Protein AF-A0A7G6SIZ5-F1 (afdb_monomer_lite)

pLDDT: mean 97.08, std 2.78, range [66.44, 98.94]

Structure (mmCIF, N/CA/C/O backbone):
data_AF-A0A7G6SIZ5-F1
#
_entry.id   AF-A0A7G6SIZ5-F1
#
loop_
_atom_site.group_PDB
_atom_site.id
_atom_site.type_symbol
_atom_site.label_atom_id
_atom_site.label_alt_id
_atom_site.label_comp_id
_atom_site.label_asym_id
_atom_site.label_entity_id
_atom_site.label_seq_id
_atom_site.pdbx_PDB_ins_code
_atom_site.Cartn_x
_atom_site.Cartn_y
_atom_site.Cartn_z
_atom_site.occupancy
_atom_site.B_iso_or_equiv
_atom_site.auth_seq_id
_atom_site.auth_comp_id
_atom_site.auth_asym_id
_atom_site.auth_atom_id
_atom_site.pdbx_PDB_model_num
ATOM 1 N N . MET A 1 1 ? -16.917 -9.230 -19.915 1.00 66.44 1 MET A N 1
ATOM 2 C CA . MET A 1 1 ? -18.019 -9.834 -19.143 1.00 66.44 1 MET A CA 1
ATOM 3 C C . MET A 1 1 ? -17.406 -10.405 -17.882 1.00 66.44 1 MET A C 1
ATOM 5 O O . MET A 1 1 ? -16.366 -11.044 -18.000 1.00 66.44 1 MET A O 1
ATOM 9 N N . LEU A 1 2 ? -17.975 -10.080 -16.723 1.00 91.50 2 LEU A N 1
ATOM 10 C CA . LEU A 1 2 ? -17.601 -10.671 -15.435 1.00 91.50 2 LEU A CA 1
ATOM 11 C C . LEU A 1 2 ? -18.288 -12.042 -15.298 1.00 91.50 2 LEU A C 1
ATOM 13 O O . LEU A 1 2 ? -19.284 -12.276 -15.980 1.00 91.50 2 LEU A O 1
ATOM 17 N N . ASP A 1 3 ? -17.708 -12.936 -14.498 1.00 93.31 3 ASP A N 1
ATOM 18 C CA . ASP A 1 3 ? -18.259 -14.271 -14.213 1.00 93.31 3 ASP A CA 1
ATOM 19 C C . ASP A 1 3 ? -19.467 -14.179 -13.257 1.00 93.31 3 ASP A C 1
ATOM 21 O O . ASP A 1 3 ? -19.608 -13.177 -12.554 1.00 93.31 3 ASP A O 1
ATOM 25 N N . ASP A 1 4 ? -20.318 -15.208 -13.211 1.00 93.81 4 ASP A N 1
ATOM 26 C CA . ASP A 1 4 ? -21.549 -15.227 -12.401 1.00 93.81 4 ASP A CA 1
ATOM 27 C C . ASP A 1 4 ? -21.252 -15.248 -10.889 1.00 93.81 4 ASP A C 1
ATOM 29 O O . ASP A 1 4 ? -22.067 -14.794 -10.085 1.00 93.81 4 ASP A O 1
ATOM 33 N N . ASP A 1 5 ? -20.060 -15.710 -10.498 1.00 95.19 5 ASP A N 1
ATOM 34 C CA . ASP A 1 5 ? -19.578 -15.680 -9.111 1.00 95.19 5 ASP A CA 1
ATOM 35 C C . ASP A 1 5 ? -19.157 -14.265 -8.644 1.00 95.19 5 ASP A C 1
ATOM 37 O O . ASP A 1 5 ? -18.767 -14.074 -7.488 1.00 95.19 5 ASP A O 1
ATOM 41 N N . ILE A 1 6 ? -19.215 -13.254 -9.523 1.00 96.12 6 ILE A N 1
ATOM 42 C CA . ILE A 1 6 ? -18.873 -11.862 -9.208 1.00 96.12 6 ILE A CA 1
ATOM 43 C C . ILE A 1 6 ? -20.151 -11.063 -8.947 1.00 96.12 6 ILE A C 1
ATOM 45 O O . ILE A 1 6 ? -20.897 -10.721 -9.864 1.00 96.12 6 ILE A O 1
ATOM 49 N N . ASN A 1 7 ? -20.367 -10.691 -7.684 1.00 94.19 7 ASN A N 1
ATOM 50 C CA . ASN A 1 7 ? -21.446 -9.779 -7.324 1.00 94.19 7 ASN A CA 1
ATOM 51 C C . ASN A 1 7 ? -21.106 -8.339 -7.741 1.00 94.19 7 ASN A C 1
ATOM 53 O O . ASN A 1 7 ? -20.030 -7.831 -7.424 1.00 94.19 7 ASN A O 1
ATOM 57 N N . ILE A 1 8 ? -22.042 -7.673 -8.418 1.00 94.31 8 ILE A N 1
ATOM 58 C CA . ILE A 1 8 ? -21.895 -6.284 -8.856 1.00 94.31 8 ILE A CA 1
ATOM 59 C C . ILE A 1 8 ? -22.715 -5.396 -7.928 1.00 94.31 8 ILE A C 1
ATOM 61 O O . ILE A 1 8 ? -23.938 -5.511 -7.853 1.00 94.31 8 ILE A O 1
ATOM 65 N N . VAL A 1 9 ? -22.029 -4.474 -7.263 1.00 93.19 9 VAL A N 1
ATOM 66 C CA . VAL A 1 9 ? -22.637 -3.465 -6.396 1.00 93.19 9 VAL A CA 1
ATOM 67 C C . VAL A 1 9 ? -22.441 -2.107 -7.047 1.00 93.19 9 VAL A C 1
ATOM 69 O O . VAL A 1 9 ? -21.343 -1.777 -7.491 1.00 93.19 9 VAL A O 1
ATOM 72 N N . GLN A 1 10 ? -23.516 -1.330 -7.132 1.00 94.69 10 GLN A N 1
ATOM 73 C CA . GLN A 1 10 ? -23.469 0.001 -7.716 1.00 94.69 10 GLN A CA 1
ATOM 74 C C . GLN A 1 10 ? -23.079 1.031 -6.651 1.00 94.69 10 GLN A C 1
ATOM 76 O O . GLN A 1 10 ? -23.745 1.140 -5.623 1.00 94.69 10 GLN A O 1
ATOM 81 N N . ALA A 1 11 ? -22.032 1.802 -6.929 1.00 93.69 11 ALA A N 1
ATOM 82 C CA . ALA A 1 11 ? -21.616 2.964 -6.155 1.00 93.69 11 ALA A CA 1
ATOM 83 C C . ALA A 1 11 ? -21.107 4.046 -7.115 1.00 93.69 11 ALA A C 1
ATOM 85 O O . ALA A 1 11 ? -20.532 3.723 -8.157 1.00 93.69 11 ALA A O 1
ATOM 86 N N . ASP A 1 12 ? -21.324 5.312 -6.766 1.00 95.06 12 ASP A N 1
ATOM 87 C CA . ASP A 1 12 ? -20.731 6.428 -7.497 1.00 95.06 12 ASP A CA 1
ATOM 88 C C . ASP A 1 12 ? -19.235 6.507 -7.165 1.00 95.06 12 ASP A C 1
ATOM 90 O O . ASP A 1 12 ? -18.856 6.488 -5.993 1.00 95.06 12 ASP A O 1
ATOM 94 N N . ILE A 1 13 ? -18.400 6.595 -8.199 1.00 97.00 13 ILE A N 1
ATOM 95 C CA . ILE A 1 13 ? -16.942 6.745 -8.114 1.00 97.00 13 ILE A CA 1
ATOM 96 C C . ILE A 1 13 ? -16.485 7.770 -9.156 1.00 97.00 13 ILE A C 1
ATOM 98 O O . ILE A 1 13 ? -17.137 7.929 -10.192 1.00 97.00 13 ILE A O 1
ATOM 102 N N . ASP A 1 14 ? -15.377 8.450 -8.885 1.00 98.19 14 ASP A N 1
ATOM 103 C CA . ASP A 1 14 ? -14.720 9.368 -9.821 1.00 98.19 14 ASP A CA 1
ATOM 104 C C . ASP A 1 14 ? -13.503 8.704 -10.489 1.00 98.19 14 ASP A C 1
ATOM 106 O O . ASP A 1 14 ? -13.227 8.975 -11.660 1.00 98.19 14 ASP A O 1
ATOM 110 N N . ASP A 1 15 ? -12.829 7.785 -9.788 1.00 96.81 15 ASP A N 1
ATOM 111 C CA . ASP A 1 15 ? -11.754 6.940 -10.314 1.00 96.81 15 ASP A CA 1
ATOM 112 C C . ASP A 1 15 ? -11.787 5.521 -9.691 1.00 96.81 15 ASP A C 1
ATOM 114 O O . ASP A 1 15 ? -12.586 5.209 -8.812 1.00 96.81 15 ASP A O 1
ATOM 118 N N . SER A 1 16 ? -10.960 4.593 -10.180 1.00 96.06 16 SER A N 1
ATOM 119 C CA . SER A 1 16 ? -11.069 3.148 -9.899 1.00 96.06 16 SER A CA 1
ATOM 120 C C . SER A 1 16 ? -10.034 2.603 -8.899 1.00 96.06 16 SER A C 1
ATOM 122 O O . SER A 1 16 ? -9.641 1.436 -8.980 1.00 96.06 16 SER A O 1
ATOM 124 N N . TRP A 1 17 ? -9.600 3.414 -7.929 1.00 98.19 17 TRP A N 1
ATOM 125 C CA . TRP A 1 17 ? -8.555 3.055 -6.955 1.00 98.19 17 TRP A CA 1
ATOM 126 C C . TRP A 1 17 ? -9.137 2.613 -5.611 1.00 98.19 17 TRP A C 1
ATOM 128 O O . TRP A 1 17 ? -9.035 3.288 -4.584 1.00 98.19 17 TRP A O 1
ATOM 138 N N . ALA A 1 18 ? -9.772 1.439 -5.619 1.00 98.00 18 ALA A N 1
ATOM 139 C CA . ALA A 1 18 ? -10.474 0.896 -4.456 1.00 98.00 18 ALA A CA 1
ATOM 140 C C . ALA A 1 18 ? -9.582 0.707 -3.216 1.00 98.00 18 ALA A C 1
ATOM 142 O O . ALA A 1 18 ? -10.093 0.755 -2.099 1.00 98.00 18 ALA A O 1
ATOM 143 N N . ARG A 1 19 ? -8.268 0.517 -3.397 1.00 98.75 19 ARG A N 1
ATOM 144 C CA . ARG A 1 19 ? -7.289 0.447 -2.301 1.00 98.75 19 ARG A CA 1
ATOM 145 C C . ARG A 1 19 ? -7.275 1.709 -1.448 1.00 98.75 19 ARG A C 1
ATOM 147 O O . ARG A 1 19 ? -7.116 1.646 -0.232 1.00 98.75 19 ARG A O 1
ATOM 154 N N . ASP A 1 20 ? -7.432 2.846 -2.108 1.00 98.62 20 ASP A N 1
ATOM 155 C CA . ASP A 1 20 ? -7.192 4.157 -1.524 1.00 98.62 20 ASP A CA 1
ATOM 156 C C . ASP A 1 20 ? -8.484 4.807 -1.056 1.00 98.62 20 ASP A C 1
ATOM 158 O O . ASP A 1 20 ? -8.541 5.350 0.046 1.00 98.62 20 ASP A O 1
ATOM 162 N N . ALA A 1 21 ? -9.535 4.690 -1.868 1.00 98.38 21 ALA A N 1
ATOM 163 C CA . ALA A 1 21 ? -10.862 5.212 -1.566 1.00 98.38 21 ALA A CA 1
ATOM 164 C C . ALA A 1 21 ? -11.707 4.263 -0.690 1.00 98.38 21 ALA A C 1
ATOM 166 O O . ALA A 1 21 ? -12.730 4.669 -0.130 1.00 98.38 21 ALA A O 1
ATOM 167 N N . GLY A 1 22 ? -11.329 2.983 -0.598 1.00 98.44 22 GLY A N 1
ATOM 168 C CA . GLY A 1 22 ? -12.057 1.949 0.140 1.00 98.44 22 GLY A CA 1
ATOM 169 C C . GLY A 1 22 ? -11.772 1.938 1.648 1.00 98.44 22 GLY A C 1
ATOM 170 O O . GLY A 1 22 ? -10.903 2.656 2.142 1.00 98.44 22 GLY A O 1
ATOM 171 N N . PRO A 1 23 ? -12.510 1.126 2.427 1.00 98.50 23 PRO A N 1
ATOM 172 C CA . PRO A 1 23 ? -12.289 1.023 3.860 1.00 98.50 23 PRO A CA 1
ATOM 173 C C . PRO A 1 23 ? -11.163 0.036 4.189 1.00 98.50 23 PRO A C 1
ATOM 175 O O . PRO A 1 23 ? -11.076 -1.052 3.617 1.00 98.50 23 PRO A O 1
ATOM 178 N N . CYS A 1 24 ? -10.356 0.349 5.199 1.00 98.50 24 CYS A N 1
ATOM 179 C CA . CYS A 1 24 ? -9.469 -0.628 5.827 1.00 98.50 24 CYS A CA 1
ATOM 180 C C . CYS A 1 24 ? -10.282 -1.481 6.806 1.00 98.50 24 CYS A C 1
ATOM 182 O O . CYS A 1 24 ? -10.641 -1.019 7.888 1.00 98.50 24 CYS A O 1
ATOM 184 N N . PHE A 1 25 ? -10.615 -2.716 6.433 1.00 98.50 25 PHE A N 1
ATOM 185 C CA . PHE A 1 25 ? -11.382 -3.599 7.307 1.00 98.50 25 PHE A CA 1
ATOM 186 C C . PHE A 1 25 ? -10.576 -4.052 8.532 1.00 98.50 25 PHE A C 1
ATOM 188 O O . PHE A 1 25 ? -9.378 -4.320 8.458 1.00 98.50 25 PHE A O 1
ATOM 195 N N . LEU A 1 26 ? -11.275 -4.173 9.656 1.00 97.62 26 LEU A N 1
ATOM 196 C CA . LEU A 1 26 ? -10.770 -4.589 10.957 1.00 97.62 26 LEU A CA 1
ATOM 197 C C . LEU A 1 26 ? -11.520 -5.832 11.428 1.00 97.62 26 LEU A C 1
ATOM 199 O O . LEU A 1 26 ? -12.723 -5.962 11.195 1.00 97.62 26 LEU A O 1
ATOM 203 N N . ILE A 1 27 ? -10.837 -6.691 12.181 1.00 96.50 27 ILE A N 1
ATOM 204 C CA . ILE A 1 27 ? -11.444 -7.810 12.906 1.00 96.50 27 ILE A CA 1
ATOM 205 C C . ILE A 1 27 ? -11.020 -7.730 14.367 1.00 96.50 27 ILE A C 1
ATOM 207 O O . ILE A 1 27 ? -9.839 -7.588 14.675 1.00 96.50 27 ILE A O 1
ATOM 211 N N . ASN A 1 28 ? -11.984 -7.832 15.282 1.00 93.88 28 ASN A N 1
ATOM 212 C CA . ASN A 1 28 ? -11.682 -7.935 16.707 1.00 93.88 28 ASN A CA 1
ATOM 213 C C . ASN A 1 28 ? -11.426 -9.398 17.139 1.00 93.88 28 ASN A C 1
ATOM 215 O O . ASN A 1 28 ? -11.784 -10.324 16.413 1.00 93.88 28 ASN A O 1
ATOM 219 N N . PRO A 1 29 ? -10.903 -9.651 18.356 1.00 92.94 29 PRO A N 1
ATOM 220 C CA . PRO A 1 29 ? -10.612 -11.014 18.826 1.00 92.94 29 PRO A CA 1
ATOM 221 C C . PRO A 1 29 ? -11.811 -11.979 18.878 1.00 92.94 29 PRO A C 1
ATOM 223 O O . PRO A 1 29 ? -11.618 -13.185 18.980 1.00 92.94 29 PRO A O 1
ATOM 226 N N . ASN A 1 30 ? -13.043 -11.465 18.810 1.00 94.44 30 ASN A N 1
ATOM 227 C CA . ASN A 1 30 ? -14.273 -12.260 18.778 1.00 94.44 30 ASN A CA 1
ATOM 228 C C . ASN A 1 30 ? -14.787 -12.503 17.344 1.00 94.44 30 ASN A C 1
ATOM 230 O O . ASN A 1 30 ? -15.918 -12.958 17.184 1.00 94.44 30 ASN A O 1
ATOM 234 N N . GLY A 1 31 ? -14.016 -12.140 16.313 1.00 94.44 31 GLY A N 1
ATOM 235 C CA . GLY A 1 31 ? -14.390 -12.291 14.904 1.00 94.44 31 GLY A CA 1
ATOM 236 C C . GLY A 1 31 ? -15.381 -11.243 14.389 1.00 94.44 31 GLY A C 1
ATOM 237 O O . GLY A 1 31 ? -15.903 -11.383 13.289 1.00 94.44 31 GLY A O 1
ATOM 238 N N . LYS A 1 32 ? -15.684 -10.184 15.156 1.00 96.00 32 LYS A N 1
ATOM 239 C CA . LYS A 1 32 ? -16.562 -9.113 14.659 1.00 96.00 32 LYS A CA 1
ATOM 240 C C . LYS A 1 32 ? -15.782 -8.178 13.747 1.00 96.00 32 LYS A C 1
ATOM 242 O O . LYS A 1 32 ? -14.737 -7.661 14.147 1.00 96.00 32 LYS A O 1
ATOM 247 N N . ARG A 1 33 ? -16.356 -7.926 12.573 1.00 97.44 33 ARG A N 1
ATOM 248 C CA . ARG A 1 33 ? -15.800 -7.061 11.532 1.00 97.44 33 ARG A CA 1
ATOM 249 C C . ARG A 1 33 ? -16.233 -5.607 11.710 1.00 97.44 33 ARG A C 1
ATOM 251 O O . ARG A 1 33 ? -17.330 -5.327 12.202 1.00 97.44 33 ARG A O 1
ATOM 258 N N . ALA A 1 34 ? -15.360 -4.695 11.307 1.00 98.12 34 ALA A N 1
ATOM 259 C CA . ALA A 1 34 ? -15.621 -3.266 11.189 1.00 98.12 34 ALA A CA 1
ATOM 260 C C . ALA A 1 34 ? -14.817 -2.679 10.016 1.00 98.12 34 ALA A C 1
ATOM 262 O O . ALA A 1 34 ? -13.922 -3.341 9.502 1.00 98.12 34 ALA A O 1
ATOM 263 N N . GLY A 1 35 ? -15.110 -1.448 9.603 1.00 98.44 35 GLY A N 1
ATOM 264 C CA . GLY A 1 35 ? -14.354 -0.732 8.571 1.00 98.44 35 GLY A CA 1
ATOM 265 C C . GLY A 1 35 ? -13.788 0.593 9.074 1.00 98.44 35 GLY A C 1
ATOM 266 O O . GLY A 1 35 ? -14.527 1.439 9.573 1.00 98.44 35 GLY A O 1
ATOM 267 N N . THR A 1 36 ? -12.489 0.805 8.917 1.00 98.50 36 THR A N 1
ATOM 268 C CA . THR A 1 36 ? -11.860 2.119 9.064 1.00 98.50 36 THR A CA 1
ATOM 269 C C . THR A 1 36 ? -12.014 2.903 7.773 1.00 98.50 36 THR A C 1
ATOM 271 O O . THR A 1 36 ? -11.640 2.436 6.700 1.00 98.50 36 THR A O 1
ATOM 274 N N . ARG A 1 37 ? -12.558 4.111 7.884 1.00 98.44 37 ARG A N 1
ATOM 275 C CA . ARG A 1 37 ? -12.768 5.042 6.779 1.00 98.44 37 ARG A CA 1
ATOM 276 C C . ARG A 1 37 ? -11.853 6.240 6.974 1.00 98.44 37 ARG A C 1
ATOM 278 O O . ARG A 1 37 ? -12.130 7.101 7.811 1.00 98.44 37 ARG A O 1
ATOM 285 N N . PHE A 1 38 ? -10.765 6.288 6.219 1.00 98.50 38 PHE A N 1
ATOM 286 C CA . PHE A 1 38 ? -9.981 7.511 6.107 1.00 98.50 38 PHE A CA 1
ATOM 287 C C . PHE A 1 38 ? -10.712 8.522 5.228 1.00 98.50 38 PHE A C 1
ATOM 289 O O . PHE A 1 38 ? -11.571 8.166 4.416 1.00 98.50 38 PHE A O 1
ATOM 296 N N . ARG A 1 39 ? -10.405 9.806 5.415 1.00 98.12 39 ARG A N 1
ATOM 297 C CA . ARG A 1 39 ? -10.872 10.830 4.481 1.00 98.12 39 ARG A CA 1
ATOM 298 C C . ARG A 1 39 ? -10.035 10.713 3.212 1.00 98.12 39 ARG A C 1
ATOM 300 O O . ARG A 1 39 ? -8.815 10.675 3.291 1.00 98.12 39 ARG A O 1
ATOM 307 N N . PHE A 1 40 ? -10.680 10.712 2.057 1.00 98.56 40 PHE A 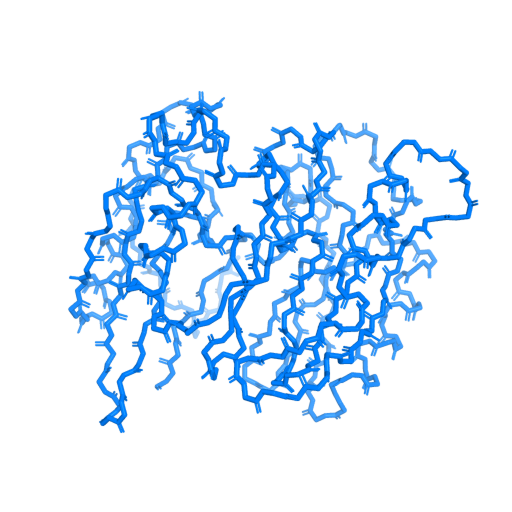N 1
ATOM 308 C CA . PHE A 1 40 ? -9.989 10.698 0.772 1.00 98.56 40 PHE A CA 1
ATOM 309 C C . PHE A 1 40 ? -10.054 12.082 0.119 1.00 98.56 40 PHE A C 1
ATOM 311 O O . PHE A 1 40 ? -11.086 12.759 0.189 1.00 98.56 40 PHE A O 1
ATOM 318 N N . ASN A 1 41 ? -8.951 12.518 -0.494 1.00 98.38 41 ASN A N 1
ATOM 319 C CA . ASN A 1 41 ? -8.864 13.803 -1.193 1.00 98.38 41 ASN A CA 1
ATOM 320 C C . ASN A 1 41 ? 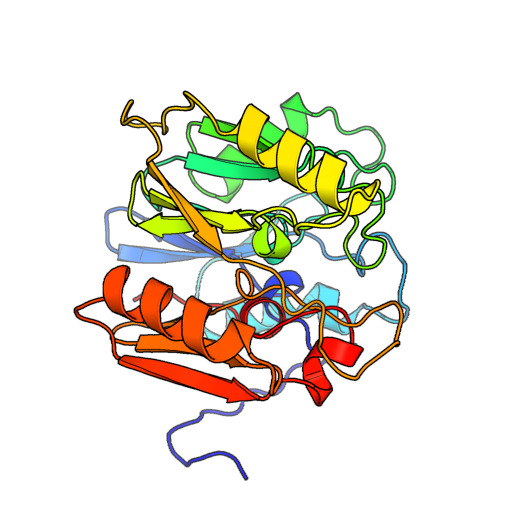-8.179 13.714 -2.567 1.00 98.38 41 ASN A C 1
ATOM 322 O O . ASN A 1 41 ? -7.645 14.721 -3.026 1.00 98.38 41 ASN A O 1
ATOM 326 N N . ALA A 1 42 ? -8.162 12.533 -3.195 1.00 98.44 42 ALA A N 1
ATOM 327 C CA . ALA A 1 42 ? -7.458 12.292 -4.457 1.00 98.44 42 ALA A CA 1
ATOM 328 C C . ALA A 1 42 ? -5.969 12.676 -4.398 1.00 98.44 42 ALA A C 1
ATOM 330 O O . ALA A 1 42 ? -5.501 13.552 -5.132 1.00 98.44 42 ALA A O 1
ATOM 331 N N . TRP A 1 43 ? -5.251 12.028 -3.474 1.00 98.38 43 TRP A N 1
ATOM 332 C CA . TRP A 1 43 ? -3.802 12.139 -3.261 1.00 98.38 43 TRP A CA 1
ATOM 333 C C . TRP A 1 43 ? -3.295 13.586 -3.193 1.00 98.38 43 TRP A C 1
ATOM 335 O O . TRP A 1 43 ? -2.353 13.981 -3.880 1.00 98.38 43 TRP A O 1
ATOM 345 N N . GLY A 1 44 ? -3.938 14.404 -2.357 1.00 97.88 44 GLY A N 1
ATOM 346 C CA . GLY A 1 44 ? -3.565 15.807 -2.175 1.00 97.88 44 GLY A CA 1
ATOM 347 C C . GLY A 1 44 ? -4.279 16.792 -3.098 1.00 97.88 44 GLY A C 1
ATOM 348 O O . GLY A 1 44 ? -3.761 17.883 -3.330 1.00 97.88 44 GLY A O 1
ATOM 349 N N . GLY A 1 45 ? -5.456 16.435 -3.618 1.00 97.62 45 GLY A N 1
ATOM 350 C CA . GLY A 1 45 ? -6.230 17.276 -4.533 1.00 97.62 45 GLY A CA 1
ATOM 351 C C . GLY A 1 45 ? -5.658 17.304 -5.949 1.00 97.62 45 GLY A C 1
ATOM 352 O O . GLY A 1 45 ? -5.814 18.300 -6.652 1.00 97.62 45 GLY A O 1
ATOM 353 N N . LYS A 1 46 ? -4.966 16.236 -6.365 1.00 97.00 46 LYS A N 1
ATOM 354 C CA . LYS A 1 46 ? -4.388 16.124 -7.715 1.00 97.00 46 LYS A CA 1
ATOM 355 C C . LYS A 1 46 ? -5.455 15.888 -8.784 1.00 97.00 46 LYS A C 1
ATOM 357 O O . LYS A 1 46 ? -5.243 16.243 -9.942 1.00 97.00 46 LYS A O 1
ATOM 362 N N . TYR A 1 47 ? -6.609 15.344 -8.393 1.00 97.69 47 TYR A N 1
ATOM 363 C CA . TYR A 1 47 ? -7.716 15.031 -9.294 1.00 97.69 47 TYR A CA 1
ATOM 364 C C . TYR A 1 47 ? -9.043 15.598 -8.797 1.00 97.69 47 TYR A C 1
ATOM 366 O O . TYR A 1 47 ? -9.291 15.699 -7.595 1.00 97.69 47 TYR A O 1
ATOM 374 N N . HIS A 1 48 ? -9.895 15.972 -9.753 1.00 96.81 48 HIS A N 1
ATOM 375 C CA . HIS A 1 48 ? -11.231 16.505 -9.515 1.00 96.81 48 HIS A CA 1
ATOM 376 C C . HIS A 1 48 ? -12.183 16.109 -10.657 1.00 96.81 48 HIS A C 1
ATOM 378 O O . HIS A 1 48 ? -11.768 16.170 -11.819 1.00 96.81 48 HIS A O 1
ATOM 384 N N . PRO A 1 49 ? -13.471 15.837 -10.373 1.00 97.00 49 PRO A N 1
ATOM 385 C CA . PRO A 1 49 ? -14.073 15.636 -9.043 1.00 97.00 49 PRO A CA 1
ATOM 386 C C . PRO A 1 49 ? -13.502 14.411 -8.294 1.00 97.00 49 PRO A C 1
ATOM 388 O O . PRO A 1 49 ? -12.741 13.648 -8.871 1.00 97.00 49 PRO A O 1
ATOM 391 N N . HIS A 1 50 ? -13.791 14.293 -6.992 1.00 98.00 50 HIS A N 1
ATOM 392 C CA . HIS A 1 50 ? -13.378 13.145 -6.150 1.00 98.00 50 HIS A CA 1
ATOM 393 C C . HIS A 1 50 ? -14.395 12.838 -5.023 1.00 98.00 50 HIS A C 1
ATOM 395 O O . HIS A 1 50 ? -14.068 12.258 -3.980 1.00 98.00 50 HIS A O 1
ATOM 401 N N . GLN A 1 51 ? -15.623 13.347 -5.150 1.00 98.00 51 GLN A N 1
ATOM 402 C CA . GLN A 1 51 ? -16.665 13.231 -4.131 1.00 98.00 51 GLN A CA 1
ATOM 403 C C . GLN A 1 51 ? -17.262 11.820 -4.058 1.00 98.00 51 GLN A C 1
ATOM 405 O O . GLN A 1 51 ? -17.588 11.379 -2.955 1.00 98.00 51 GLN A O 1
ATOM 410 N N . GLY A 1 52 ? -17.394 11.130 -5.194 1.00 98.00 52 GLY A N 1
ATOM 411 C CA . GLY A 1 52 ? -17.778 9.721 -5.266 1.00 98.00 52 GLY A CA 1
ATOM 412 C C . GLY A 1 52 ? -16.736 8.846 -4.577 1.00 98.00 52 GLY A C 1
ATOM 413 O O . GLY A 1 52 ? -17.069 8.107 -3.651 1.00 98.00 52 GLY A O 1
ATOM 414 N N . ASP A 1 53 ? -15.456 9.049 -4.894 1.00 98.38 53 ASP A N 1
ATOM 415 C CA . ASP A 1 53 ? -14.358 8.310 -4.251 1.00 98.38 53 ASP A CA 1
ATOM 416 C C . ASP A 1 53 ? -14.305 8.568 -2.738 1.00 98.38 53 ASP A C 1
ATOM 418 O O . ASP A 1 53 ? -14.170 7.647 -1.933 1.00 98.38 53 ASP A O 1
ATOM 422 N N . ALA A 1 54 ? -14.505 9.818 -2.308 1.00 98.06 54 ALA A N 1
ATOM 423 C CA . ALA A 1 54 ? -14.562 10.157 -0.886 1.00 98.06 54 ALA A CA 1
ATOM 424 C C . ALA A 1 54 ? -15.746 9.511 -0.140 1.00 98.06 54 ALA A C 1
ATOM 426 O O . ALA A 1 54 ? -15.680 9.320 1.080 1.00 98.06 54 ALA A O 1
ATOM 427 N N . ALA A 1 55 ? -16.823 9.164 -0.849 1.00 97.88 55 ALA A N 1
ATOM 428 C CA . ALA A 1 55 ? -17.968 8.444 -0.300 1.00 97.88 55 ALA A CA 1
ATOM 429 C C . ALA A 1 55 ? -17.813 6.913 -0.379 1.00 97.88 55 ALA A C 1
ATOM 431 O O . ALA A 1 55 ? -18.472 6.204 0.391 1.00 97.88 55 ALA A O 1
ATOM 432 N N . PHE A 1 56 ? -16.925 6.405 -1.241 1.00 98.25 56 PHE A N 1
ATOM 433 C CA . PHE A 1 56 ? -16.803 4.986 -1.584 1.00 98.25 56 PHE A CA 1
ATOM 434 C C . PHE A 1 56 ? -16.584 4.083 -0.365 1.00 98.25 56 PHE A C 1
ATOM 436 O O . PHE A 1 56 ? -17.296 3.092 -0.197 1.00 98.25 56 PHE A O 1
ATOM 443 N N . SER A 1 57 ? -15.691 4.461 0.559 1.00 98.06 57 SER A N 1
ATOM 444 C CA . SER A 1 57 ? -15.472 3.696 1.798 1.00 98.06 57 SER A CA 1
ATOM 445 C C . SER A 1 57 ? -16.749 3.480 2.622 1.00 98.06 57 SER A C 1
ATOM 447 O O . SER A 1 57 ? -16.912 2.432 3.250 1.00 98.06 57 SER A O 1
ATOM 449 N N . GLY A 1 58 ? -17.670 4.452 2.608 1.00 97.94 58 GLY A N 1
ATOM 450 C CA . GLY A 1 58 ? -18.968 4.356 3.273 1.00 97.94 58 GLY A CA 1
ATOM 451 C C . GLY A 1 58 ? -19.887 3.356 2.589 1.00 97.94 58 GLY A C 1
ATOM 452 O O . GLY A 1 58 ? -20.382 2.449 3.252 1.00 97.94 58 GLY A O 1
ATOM 453 N N . ALA A 1 59 ? -20.029 3.471 1.267 1.00 97.81 59 ALA A N 1
ATOM 454 C CA . ALA A 1 59 ? -20.846 2.563 0.464 1.00 97.81 59 ALA A CA 1
ATOM 455 C C . ALA A 1 59 ? -20.389 1.099 0.598 1.00 97.81 59 ALA A C 1
ATOM 457 O O . ALA A 1 59 ? -21.217 0.196 0.738 1.00 97.81 59 ALA A O 1
ATOM 458 N N . VAL A 1 60 ? -19.073 0.857 0.631 1.00 98.25 60 VAL A N 1
ATOM 459 C CA . VAL A 1 60 ? -18.513 -0.486 0.851 1.00 98.25 60 VAL A CA 1
ATOM 460 C C . VAL A 1 60 ? -18.842 -1.006 2.256 1.00 98.25 60 VAL A C 1
ATOM 462 O O . VAL A 1 60 ? -19.280 -2.147 2.388 1.00 98.25 60 VAL A O 1
ATOM 465 N N . CYS A 1 61 ? -18.692 -0.189 3.308 1.00 98.38 61 CYS A N 1
ATOM 466 C CA . CYS A 1 61 ? -19.032 -0.609 4.677 1.00 98.38 61 CYS A CA 1
ATOM 467 C C . CYS A 1 61 ? -20.527 -0.913 4.849 1.00 98.38 61 CYS A C 1
ATOM 469 O O . CYS A 1 61 ? -20.878 -1.873 5.531 1.00 98.38 61 CYS A O 1
ATOM 471 N N . GLU A 1 62 ? -21.395 -0.101 4.239 1.00 97.62 62 GLU A N 1
ATOM 472 C CA . GLU A 1 62 ? -22.849 -0.301 4.249 1.00 97.62 62 GLU A CA 1
ATOM 473 C C . GLU A 1 62 ? -23.236 -1.595 3.529 1.00 97.62 62 GLU A C 1
ATOM 475 O O . GLU A 1 62 ? -24.019 -2.383 4.052 1.00 97.62 62 GLU A O 1
ATOM 480 N N . THR A 1 63 ? -22.630 -1.854 2.369 1.00 97.19 63 THR A N 1
ATOM 481 C CA . THR A 1 63 ? -22.851 -3.086 1.598 1.00 97.19 63 THR A CA 1
ATOM 482 C C . THR A 1 63 ? -22.396 -4.330 2.361 1.00 97.19 63 THR A C 1
ATOM 484 O O . THR A 1 63 ? -23.074 -5.355 2.328 1.00 97.19 63 THR A O 1
ATOM 487 N N . ALA A 1 64 ? -21.264 -4.246 3.063 1.00 97.12 64 ALA A N 1
ATOM 488 C CA . ALA A 1 64 ? -20.730 -5.338 3.876 1.00 97.12 64 ALA A CA 1
ATOM 489 C C . ALA A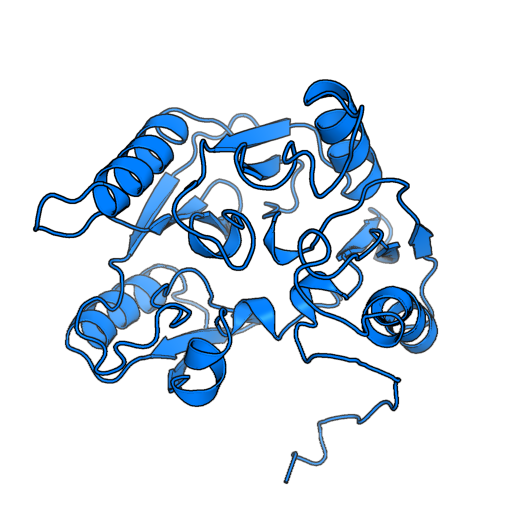 1 64 ? -21.485 -5.544 5.209 1.00 97.12 64 ALA A C 1
ATOM 491 O O . ALA A 1 64 ? -21.177 -6.490 5.939 1.00 97.12 64 ALA A O 1
ATOM 492 N N . ASP A 1 65 ? -22.448 -4.671 5.537 1.00 97.19 65 ASP A N 1
ATOM 493 C CA . ASP A 1 65 ? -23.187 -4.642 6.808 1.00 97.19 65 ASP A CA 1
ATOM 494 C C . ASP A 1 65 ? -22.251 -4.648 8.033 1.00 97.19 65 ASP A C 1
ATOM 496 O O . ASP A 1 65 ? -22.394 -5.421 8.986 1.00 97.19 65 ASP A O 1
ATOM 500 N N . VAL A 1 66 ? -21.227 -3.788 7.995 1.00 98.25 66 VAL A N 1
ATOM 501 C CA . VAL A 1 66 ? -20.261 -3.644 9.091 1.00 98.25 66 VAL A CA 1
ATOM 502 C C . VAL A 1 66 ? -20.324 -2.262 9.724 1.00 98.25 66 VAL A C 1
ATOM 504 O O . VAL A 1 66 ? -20.539 -1.239 9.074 1.00 98.25 66 VAL A O 1
ATOM 507 N N . LYS A 1 67 ? -20.049 -2.206 11.030 1.00 97.62 67 LYS A N 1
ATOM 508 C CA . LYS A 1 67 ? -19.821 -0.929 11.711 1.00 97.62 67 LYS A CA 1
ATOM 509 C C . LYS A 1 67 ? -18.592 -0.248 11.106 1.00 97.62 67 LYS A C 1
ATOM 511 O O . LYS A 1 67 ? -17.552 -0.885 10.987 1.00 97.62 67 LYS A O 1
ATOM 516 N N . SER A 1 68 ? -18.667 1.052 10.831 1.00 98.00 68 SER A N 1
ATOM 517 C CA . SER A 1 68 ? -17.504 1.829 10.394 1.00 98.00 68 SER A CA 1
ATOM 518 C C . SER A 1 68 ? -17.049 2.874 11.415 1.00 98.00 68 SER A C 1
ATOM 520 O O . SER A 1 68 ? -17.870 3.427 12.150 1.00 98.00 68 SER A O 1
ATOM 522 N N . PHE A 1 69 ? -15.756 3.189 11.409 1.00 97.94 69 PHE A N 1
ATOM 523 C CA . PHE A 1 69 ? -15.135 4.280 12.159 1.00 97.94 69 PHE A CA 1
ATOM 524 C C . PHE A 1 69 ? -14.491 5.254 11.175 1.00 97.94 69 PHE A C 1
ATOM 526 O O . PHE A 1 69 ? -13.717 4.834 10.321 1.00 97.94 69 PHE A O 1
ATOM 533 N N . THR A 1 70 ? -14.802 6.543 11.287 1.00 97.69 70 THR A N 1
ATOM 534 C CA . THR A 1 70 ? -14.248 7.565 10.393 1.00 97.69 70 THR A CA 1
ATOM 535 C C . THR A 1 70 ? -13.098 8.288 11.076 1.00 97.69 70 THR A C 1
ATOM 537 O O . THR A 1 70 ? -13.287 8.862 12.147 1.00 97.69 70 THR A O 1
ATOM 540 N N . SER A 1 71 ? -11.933 8.274 10.437 1.00 97.62 71 SER A N 1
ATOM 541 C CA . SER A 1 71 ? -10.753 9.019 10.870 1.00 97.62 71 SER A CA 1
ATOM 542 C C . SER A 1 71 ? -10.859 10.491 10.469 1.00 97.62 71 SER A C 1
ATOM 544 O O . SER A 1 71 ? -11.484 10.836 9.463 1.00 97.62 71 SER A O 1
ATOM 546 N N . ASN A 1 72 ? -10.211 11.375 11.229 1.00 94.81 72 ASN A N 1
ATOM 547 C CA . ASN A 1 72 ? -10.011 12.761 10.793 1.00 94.81 72 ASN A CA 1
ATOM 548 C C . ASN A 1 72 ? -8.827 12.917 9.830 1.00 94.81 72 ASN A C 1
ATOM 550 O O . ASN A 1 72 ? -8.714 13.961 9.185 1.00 94.81 72 ASN A O 1
ATOM 554 N N . LEU A 1 73 ? -7.975 11.897 9.734 1.00 97.44 73 LEU A N 1
ATOM 555 C CA . LEU A 1 73 ? -6.821 11.859 8.855 1.00 97.44 73 LEU A CA 1
ATOM 556 C C . LEU A 1 73 ? -7.268 11.662 7.408 1.00 97.44 73 LEU A C 1
ATOM 558 O O . LEU A 1 73 ? -8.073 10.779 7.089 1.00 97.44 73 LEU A O 1
ATOM 562 N N . VAL A 1 74 ? -6.714 12.491 6.534 1.00 98.50 74 VAL A N 1
ATOM 563 C CA . VAL A 1 74 ? -6.696 12.231 5.103 1.00 98.50 74 VAL A CA 1
ATOM 564 C C . VAL A 1 74 ? -5.593 11.221 4.829 1.00 98.50 74 VAL A C 1
ATOM 566 O O . VAL A 1 74 ? -4.421 11.505 5.080 1.00 98.50 74 VAL A O 1
ATOM 569 N N . ALA A 1 75 ? -5.968 10.036 4.377 1.00 98.00 75 ALA A N 1
ATOM 570 C CA . ALA A 1 75 ? -5.043 8.944 4.132 1.00 98.00 75 ALA A CA 1
ATOM 571 C C . ALA A 1 75 ? -5.658 7.939 3.163 1.00 98.00 75 ALA A C 1
ATOM 573 O O . ALA A 1 75 ? -6.872 7.901 2.965 1.00 98.00 75 ALA A O 1
ATOM 574 N N . GLU A 1 76 ? -4.797 7.096 2.611 1.00 98.69 76 GLU A N 1
ATOM 575 C CA . GLU A 1 76 ? -5.159 6.059 1.659 1.00 98.69 76 GLU A CA 1
ATOM 576 C C . GLU A 1 76 ? -4.675 4.690 2.150 1.00 98.69 76 GLU A C 1
ATOM 578 O O . GLU A 1 76 ? -3.635 4.587 2.811 1.00 98.69 76 GLU A O 1
ATOM 583 N N . GLY A 1 77 ? -5.403 3.623 1.810 1.00 98.50 77 GLY A N 1
ATOM 584 C CA . GLY A 1 77 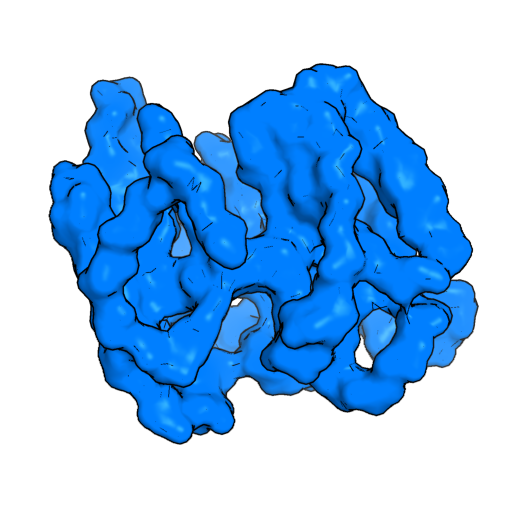? -5.003 2.260 2.156 1.00 98.50 77 GLY A CA 1
ATOM 585 C C . GLY A 1 77 ? -3.680 1.826 1.514 1.00 98.50 77 GLY A C 1
ATOM 586 O O . GLY A 1 77 ? -2.951 1.064 2.142 1.00 98.50 77 GLY A O 1
ATOM 587 N N . GLY A 1 78 ? -3.326 2.326 0.322 1.00 98.62 78 GLY A N 1
ATOM 588 C CA . GLY A 1 78 ? -2.051 2.025 -0.354 1.00 98.62 78 GLY A CA 1
ATOM 589 C C . GLY A 1 78 ? -0.830 2.629 0.344 1.00 98.62 78 GLY A C 1
ATOM 590 O O . GLY A 1 78 ? 0.294 2.138 0.231 1.00 98.62 78 GLY A O 1
ATOM 591 N N . GLY A 1 79 ? -1.049 3.647 1.177 1.00 98.38 79 GLY A N 1
ATOM 592 C CA . GLY A 1 79 ? 0.000 4.282 1.960 1.00 98.38 79 GLY A CA 1
ATOM 593 C C . GLY A 1 79 ? 0.378 3.533 3.253 1.00 98.38 79 GLY A C 1
ATOM 594 O O . GLY A 1 79 ? 1.309 3.952 3.952 1.00 98.38 79 GLY A O 1
ATOM 595 N N . VAL A 1 80 ? -0.302 2.427 3.582 1.00 98.75 80 VAL A N 1
ATOM 596 C CA . VAL A 1 80 ? 0.009 1.573 4.740 1.00 98.75 80 VAL A CA 1
ATOM 597 C C . VAL A 1 80 ? 0.119 0.097 4.364 1.00 98.75 80 VAL A C 1
ATOM 599 O O . VAL A 1 80 ? -0.600 -0.419 3.519 1.00 98.75 80 VAL A O 1
ATOM 602 N N . SER A 1 81 ? 0.986 -0.620 5.073 1.00 98.81 81 SER A N 1
ATOM 603 C CA . SER A 1 81 ? 1.043 -2.083 5.055 1.00 98.81 81 SER A CA 1
ATOM 604 C C . SER A 1 81 ? 1.078 -2.601 6.489 1.00 98.81 81 SER A C 1
ATOM 606 O O . SER A 1 81 ? 1.861 -2.108 7.299 1.00 98.81 81 SER A O 1
ATOM 608 N N . VAL A 1 82 ? 0.260 -3.605 6.815 1.00 98.69 82 VAL A N 1
ATOM 609 C CA . VAL A 1 82 ? 0.123 -4.139 8.182 1.00 98.69 82 VAL A CA 1
ATOM 610 C C . VAL A 1 82 ? 0.469 -5.624 8.252 1.00 98.69 82 VAL A C 1
ATOM 612 O O . VAL A 1 82 ? 0.172 -6.374 7.326 1.00 98.69 82 VAL A O 1
ATOM 615 N N . ASP A 1 83 ? 1.091 -6.062 9.350 1.00 98.44 83 ASP A N 1
ATOM 616 C CA . ASP A 1 83 ? 1.448 -7.477 9.565 1.00 98.44 83 ASP A CA 1
ATOM 617 C C . ASP A 1 83 ? 0.325 -8.305 10.214 1.00 98.44 83 ASP A C 1
ATOM 619 O O . ASP A 1 83 ? 0.444 -9.525 10.327 1.00 98.44 83 ASP A O 1
ATOM 623 N N . GLY A 1 84 ? -0.753 -7.645 10.652 1.00 96.81 84 GLY A N 1
ATOM 624 C CA . GLY A 1 84 ? -1.858 -8.254 11.398 1.00 96.81 84 GLY A CA 1
ATOM 625 C C . GLY A 1 84 ? -1.546 -8.543 12.871 1.00 96.81 84 GLY A C 1
ATOM 626 O O . GLY A 1 84 ? -2.389 -9.084 13.580 1.00 96.81 84 GLY A O 1
ATOM 627 N N . GLU A 1 85 ? -0.361 -8.171 13.356 1.00 97.88 85 GLU A N 1
ATOM 628 C CA . GLU A 1 85 ? 0.108 -8.447 14.715 1.00 97.88 85 GLU A CA 1
ATOM 629 C C . GLU A 1 85 ? 0.603 -7.202 15.462 1.00 97.88 85 GLU A C 1
ATOM 631 O O . GLU A 1 85 ? 1.197 -7.332 16.537 1.00 97.88 85 GLU A O 1
ATOM 636 N N . GLY A 1 86 ? 0.295 -6.012 14.947 1.00 98.06 86 GLY A N 1
ATOM 637 C CA . GLY A 1 86 ? 0.521 -4.728 15.610 1.00 98.06 86 GLY A CA 1
ATOM 638 C C . GLY A 1 86 ? 1.562 -3.841 14.927 1.00 98.06 86 GLY A C 1
ATOM 639 O O . GLY A 1 86 ? 1.875 -2.773 15.452 1.00 98.06 86 GLY A O 1
ATOM 640 N N . THR A 1 87 ? 2.107 -4.238 13.777 1.00 98.88 87 THR A N 1
ATOM 641 C CA . THR A 1 87 ? 3.097 -3.442 13.040 1.00 98.88 87 THR A CA 1
ATOM 642 C C . THR A 1 87 ? 2.493 -2.845 11.783 1.00 98.88 87 THR A C 1
ATOM 644 O O . THR A 1 87 ? 1.890 -3.547 10.974 1.00 98.88 87 THR A O 1
ATOM 647 N N . ILE A 1 88 ? 2.718 -1.549 11.598 1.00 98.88 88 ILE A N 1
ATOM 648 C CA . ILE A 1 88 ? 2.335 -0.783 10.413 1.00 98.88 88 ILE A CA 1
ATOM 649 C C . ILE A 1 88 ? 3.624 -0.282 9.751 1.00 98.88 88 ILE A C 1
ATOM 651 O O . ILE A 1 88 ? 4.503 0.230 10.439 1.00 98.88 88 ILE A O 1
ATOM 655 N N . ILE A 1 89 ? 3.750 -0.408 8.433 1.00 98.94 89 ILE A N 1
ATOM 656 C CA . ILE A 1 89 ? 4.777 0.271 7.632 1.00 98.94 89 ILE A CA 1
ATOM 657 C C . ILE A 1 89 ? 4.089 1.393 6.859 1.00 98.94 89 ILE A C 1
ATOM 659 O O . ILE A 1 89 ? 3.005 1.194 6.314 1.00 98.94 89 ILE A O 1
ATOM 663 N N . THR A 1 90 ? 4.718 2.563 6.818 1.00 98.88 90 THR A N 1
ATOM 664 C CA . THR A 1 90 ? 4.286 3.710 6.011 1.00 98.88 90 THR A CA 1
ATOM 665 C C . THR A 1 90 ? 5.499 4.560 5.606 1.00 98.88 90 THR A C 1
ATOM 667 O O . THR A 1 90 ? 6.636 4.199 5.930 1.00 98.88 90 THR A O 1
ATOM 670 N N . THR A 1 91 ? 5.290 5.673 4.900 1.00 98.88 91 THR A N 1
ATOM 671 C CA . THR A 1 91 ? 6.365 6.523 4.368 1.00 98.88 91 THR A CA 1
ATOM 672 C C . THR A 1 91 ? 6.311 7.969 4.860 1.00 98.88 91 THR A C 1
ATOM 674 O O . THR A 1 91 ? 5.247 8.544 5.097 1.00 98.88 91 THR A O 1
ATOM 677 N N . GLU A 1 92 ? 7.488 8.584 5.004 1.00 98.44 92 GLU A N 1
ATOM 678 C CA . GLU A 1 92 ? 7.640 9.992 5.399 1.00 98.44 92 GLU A CA 1
ATOM 679 C C . GLU A 1 92 ? 7.279 10.988 4.292 1.00 98.44 92 GLU A C 1
ATOM 681 O O . GLU A 1 92 ? 6.978 12.142 4.587 1.00 98.44 92 GLU A O 1
ATOM 686 N N . THR A 1 93 ? 7.313 10.559 3.033 1.00 98.25 93 THR A N 1
ATOM 687 C CA . THR A 1 93 ? 6.984 11.393 1.866 1.00 98.25 93 THR A CA 1
ATOM 688 C C . THR A 1 93 ? 5.480 11.492 1.616 1.00 98.25 93 THR A C 1
ATOM 690 O O . THR A 1 93 ? 5.030 12.542 1.163 1.00 98.25 93 THR A O 1
ATOM 693 N N . CYS A 1 94 ? 4.700 10.474 2.003 1.00 98.31 94 CYS A N 1
ATOM 694 C CA . CYS A 1 94 ? 3.252 10.440 1.790 1.00 98.31 94 CYS A CA 1
ATOM 695 C C . CYS A 1 94 ? 2.468 11.045 2.964 1.00 98.31 94 CYS A C 1
ATOM 697 O O . CYS A 1 94 ? 1.810 12.074 2.834 1.00 98.31 94 CYS A O 1
ATOM 699 N N . PHE A 1 95 ? 2.511 10.414 4.139 1.00 96.88 95 PHE A N 1
ATOM 700 C CA . PHE A 1 95 ? 1.576 10.728 5.230 1.00 96.88 95 PHE A CA 1
ATOM 701 C C . PHE A 1 95 ? 1.761 12.123 5.850 1.00 96.88 95 PHE A C 1
ATOM 703 O O . PHE A 1 95 ? 0.767 12.824 6.061 1.00 96.88 95 PHE A O 1
ATOM 710 N N . PRO A 1 96 ? 3.001 12.562 6.141 1.00 96.75 96 PRO A N 1
ATOM 711 C CA . PRO A 1 96 ? 3.282 13.915 6.610 1.00 96.75 96 PRO A CA 1
ATOM 712 C C . PRO A 1 96 ? 3.212 14.985 5.514 1.00 96.75 96 PRO A C 1
ATOM 714 O O . PRO A 1 96 ? 3.463 16.154 5.816 1.00 96.75 96 PRO A O 1
ATOM 717 N N . ASN A 1 97 ? 2.922 14.623 4.257 1.00 97.00 97 ASN A N 1
ATOM 718 C CA . ASN A 1 97 ? 2.820 15.599 3.181 1.00 97.00 97 ASN A CA 1
ATOM 719 C C . ASN A 1 97 ? 1.742 16.638 3.520 1.00 97.00 97 ASN A C 1
ATOM 721 O O . ASN A 1 97 ? 0.626 16.313 3.939 1.00 97.00 97 ASN A O 1
ATOM 725 N N . ILE A 1 98 ? 2.082 17.914 3.335 1.00 95.94 98 ILE A N 1
ATOM 726 C CA . ILE A 1 98 ? 1.201 19.037 3.662 1.00 95.94 98 ILE A CA 1
ATOM 727 C C . ILE A 1 98 ? -0.106 18.999 2.857 1.00 95.94 98 ILE A C 1
ATOM 729 O O . ILE A 1 98 ? -1.115 19.535 3.313 1.00 95.94 98 ILE A O 1
ATOM 733 N N . ASN A 1 99 ? -0.104 18.343 1.692 1.00 97.19 99 ASN A N 1
ATOM 734 C CA . ASN A 1 99 ? -1.288 18.160 0.855 1.00 97.19 99 ASN A CA 1
ATOM 735 C C . ASN A 1 99 ? -2.289 17.128 1.426 1.00 97.19 99 ASN A C 1
ATOM 737 O O . ASN A 1 99 ? -3.437 17.091 0.983 1.00 97.19 99 ASN A O 1
ATOM 741 N N . ARG A 1 100 ? -1.896 16.322 2.425 1.00 97.38 100 ARG A N 1
ATOM 742 C CA . ARG A 1 100 ? -2.788 15.397 3.136 1.00 97.38 100 ARG A CA 1
ATOM 743 C C . ARG A 1 100 ? -3.385 16.055 4.368 1.00 97.38 100 ARG A C 1
ATOM 745 O O . ARG A 1 100 ? -4.590 16.282 4.436 1.00 97.38 100 ARG A O 1
ATOM 752 N N . ASN A 1 101 ? -2.534 16.383 5.340 1.00 97.56 101 ASN A N 1
ATOM 753 C CA . ASN A 1 101 ? -2.961 16.739 6.693 1.00 97.56 101 ASN A CA 1
ATOM 754 C C . ASN A 1 101 ? -2.243 17.998 7.203 1.00 97.56 101 ASN A C 1
ATOM 756 O O . ASN A 1 101 ? -1.377 17.909 8.081 1.00 97.56 101 ASN A O 1
ATOM 760 N N . PRO A 1 102 ? -2.576 19.195 6.685 1.00 95.75 102 PRO A N 1
ATOM 761 C CA . PRO A 1 102 ? -1.919 20.421 7.110 1.00 95.75 102 PRO A CA 1
ATOM 762 C C . PRO A 1 102 ? -2.105 20.656 8.614 1.00 95.75 102 PRO A C 1
ATOM 764 O O . PRO A 1 102 ? -3.221 20.659 9.131 1.00 95.75 102 PRO A O 1
ATOM 767 N N . GLY A 1 103 ? -0.989 20.844 9.322 1.00 94.12 103 GLY A N 1
ATOM 768 C CA . GLY A 1 103 ? -0.963 21.061 10.772 1.00 94.12 103 GLY A CA 1
ATOM 769 C C . GLY A 1 103 ? -0.875 19.789 11.624 1.00 94.12 103 GLY A C 1
ATOM 770 O O . GLY A 1 103 ? -0.695 19.900 12.836 1.00 94.12 103 GLY A O 1
ATOM 771 N N . TRP A 1 104 ? -0.943 18.596 11.027 1.00 97.44 104 TRP A N 1
ATOM 772 C CA . TRP A 1 104 ? -0.696 17.353 11.754 1.00 97.44 104 TRP A CA 1
ATOM 773 C C . TRP A 1 104 ? 0.803 17.109 11.919 1.00 97.44 104 TRP A C 1
ATOM 775 O O . TRP A 1 104 ? 1.593 17.271 10.992 1.00 97.44 104 TRP A O 1
ATOM 785 N N . THR A 1 105 ? 1.208 16.701 13.120 1.00 97.75 105 THR A N 1
ATOM 786 C CA . THR A 1 105 ? 2.584 16.261 13.369 1.00 97.75 105 THR A CA 1
ATOM 787 C C . THR A 1 105 ? 2.725 14.781 13.036 1.00 97.75 105 THR A C 1
ATOM 789 O O . THR A 1 105 ? 1.764 14.021 13.143 1.00 97.75 105 THR A O 1
ATOM 792 N N . LYS A 1 106 ? 3.947 14.335 12.725 1.00 97.44 106 LYS A N 1
ATOM 793 C CA . LYS A 1 106 ? 4.249 12.908 12.518 1.00 97.44 106 LYS A CA 1
ATOM 794 C C . LYS A 1 106 ? 3.790 12.028 13.693 1.00 97.44 106 LYS A C 1
ATOM 796 O O . LYS A 1 106 ? 3.275 10.940 13.476 1.00 97.44 106 LYS A O 1
ATOM 801 N N . VAL A 1 107 ? 3.916 12.524 14.928 1.00 98.06 107 VAL A N 1
ATOM 802 C CA . VAL A 1 107 ? 3.448 11.825 16.140 1.00 98.06 107 VAL A CA 1
ATOM 803 C C . VAL A 1 107 ? 1.922 11.709 16.170 1.00 98.06 107 VAL A C 1
ATOM 805 O O . VAL A 1 107 ? 1.410 10.647 16.494 1.00 98.06 107 VAL A O 1
ATOM 808 N N . ALA A 1 108 ? 1.190 12.770 15.812 1.00 98.44 108 ALA A N 1
ATOM 809 C CA . ALA A 1 108 ? -0.272 12.723 15.753 1.00 98.44 108 ALA A CA 1
ATOM 810 C C . ALA A 1 108 ? -0.768 11.743 14.679 1.00 98.44 108 ALA A C 1
ATOM 812 O O . ALA A 1 108 ? -1.697 10.982 14.929 1.00 98.44 108 ALA A O 1
ATOM 813 N N . ILE A 1 109 ? -0.105 11.724 13.518 1.00 98.56 109 ILE A N 1
ATOM 814 C CA . ILE A 1 109 ? -0.385 10.759 12.449 1.00 98.56 109 ILE A CA 1
ATOM 815 C C . ILE A 1 109 ? -0.136 9.330 12.939 1.00 98.56 109 ILE A C 1
ATOM 817 O O . ILE A 1 109 ? -0.978 8.460 12.747 1.00 98.56 109 ILE A O 1
ATOM 821 N N . GLU A 1 110 ? 0.998 9.082 13.598 1.00 98.62 110 GLU A N 1
ATOM 822 C CA . GLU A 1 110 ? 1.315 7.766 14.155 1.00 98.62 110 GLU A CA 1
ATOM 823 C C . GLU A 1 110 ? 0.268 7.299 15.177 1.00 98.62 110 GLU A C 1
ATOM 825 O O . GLU A 1 110 ? -0.149 6.142 15.128 1.00 98.62 110 GLU A O 1
ATOM 830 N N . THR A 1 111 ? -0.177 8.178 16.078 1.00 98.50 111 THR A N 1
ATOM 831 C CA . THR A 1 111 ? -1.232 7.858 17.051 1.00 98.50 111 THR A CA 1
ATOM 832 C C . THR A 1 111 ? -2.539 7.486 16.354 1.00 98.50 111 THR A C 1
ATOM 834 O O . THR A 1 111 ? -3.093 6.430 16.645 1.00 98.50 111 THR A O 1
ATOM 837 N N . GLU A 1 112 ? -2.996 8.293 15.394 1.00 98.44 112 GLU A N 1
ATOM 838 C CA . GLU A 1 112 ? -4.232 8.014 14.655 1.00 98.44 112 GLU A CA 1
ATOM 839 C C . GLU A 1 112 ? -4.133 6.704 13.859 1.00 98.44 112 GLU A C 1
ATOM 841 O O . GLU A 1 112 ? -5.059 5.898 13.880 1.00 98.44 112 GLU A O 1
ATOM 846 N N . LEU A 1 113 ? -3.000 6.440 13.196 1.00 98.50 113 LEU A N 1
ATOM 847 C CA . LEU A 1 113 ? -2.776 5.178 12.484 1.00 98.50 113 LEU A CA 1
ATOM 848 C C . LEU A 1 113 ? -2.894 3.972 13.422 1.00 98.50 113 LEU A C 1
ATOM 850 O O . LEU A 1 113 ? -3.540 2.984 13.075 1.00 98.50 113 LEU A O 1
ATOM 854 N N . LYS A 1 114 ? -2.302 4.051 14.618 1.00 98.50 114 LYS A N 1
ATOM 855 C CA . LYS A 1 114 ? -2.401 2.990 15.628 1.00 98.50 114 LYS A CA 1
ATOM 856 C C . LYS A 1 114 ? -3.835 2.794 16.110 1.00 98.50 114 LYS A C 1
ATOM 858 O O . LYS A 1 114 ? -4.293 1.655 16.166 1.00 98.50 114 LYS A O 1
ATOM 863 N N . GLU A 1 115 ? -4.551 3.878 16.399 1.00 97.69 115 GLU A N 1
ATOM 864 C CA . GLU A 1 115 ? -5.947 3.833 16.848 1.00 97.69 115 GLU A CA 1
ATOM 865 C C . GLU A 1 115 ? -6.885 3.260 15.775 1.00 97.69 115 GLU A C 1
ATOM 867 O O . GLU A 1 115 ? -7.721 2.407 16.075 1.00 97.69 115 GLU A O 1
ATOM 872 N N . MET A 1 116 ? -6.716 3.678 14.520 1.00 98.06 116 MET A N 1
ATOM 873 C CA . MET A 1 116 ? -7.600 3.302 13.417 1.00 98.06 116 MET A CA 1
ATOM 874 C C . MET A 1 116 ? -7.283 1.931 12.810 1.00 98.06 116 MET A C 1
ATOM 876 O O . MET A 1 116 ? -8.157 1.338 12.180 1.00 98.06 116 MET A O 1
ATOM 880 N N . LEU A 1 117 ? -6.061 1.414 12.974 1.00 97.81 117 LEU A N 1
ATOM 881 C CA . LEU A 1 117 ? -5.638 0.125 12.403 1.00 97.81 117 LEU A CA 1
ATOM 882 C C . LEU A 1 117 ? -5.330 -0.949 13.458 1.00 97.81 117 LEU A C 1
ATOM 884 O O . LEU A 1 117 ? -5.050 -2.089 13.095 1.00 97.81 117 LEU A O 1
ATOM 888 N N . GLY A 1 118 ? -5.396 -0.620 14.752 1.00 95.69 118 GLY A N 1
ATOM 889 C CA . GLY A 1 118 ? -5.091 -1.558 15.838 1.00 95.69 118 GLY A CA 1
ATOM 890 C C . GLY A 1 118 ? -3.602 -1.904 15.943 1.00 95.69 118 GLY A C 1
ATOM 891 O O . GLY A 1 118 ? -3.254 -3.049 16.230 1.00 95.69 118 GLY A O 1
ATOM 892 N N . GLY A 1 119 ? -2.727 -0.935 15.661 1.00 96.25 119 GLY A N 1
ATOM 893 C CA . GLY A 1 119 ? -1.272 -1.098 15.693 1.00 96.25 119 GLY A CA 1
ATOM 894 C C . GLY A 1 119 ? -0.628 -0.658 17.011 1.00 96.25 119 GLY A C 1
ATOM 895 O O . GLY A 1 119 ? -1.127 0.222 17.702 1.00 96.25 119 GLY A O 1
ATOM 896 N N . ASP A 1 120 ? 0.546 -1.209 17.308 1.00 98.12 120 ASP A N 1
ATOM 897 C CA . ASP A 1 120 ? 1.401 -0.844 18.447 1.00 98.12 120 ASP A CA 1
ATOM 898 C C . ASP A 1 120 ? 2.677 -0.112 17.985 1.00 98.12 120 ASP A C 1
ATOM 900 O O . ASP A 1 120 ? 3.199 0.782 18.665 1.00 98.12 120 ASP A O 1
ATOM 904 N N . LYS A 1 121 ? 3.179 -0.463 16.793 1.00 98.69 121 LYS A N 1
ATOM 905 C CA . LYS A 1 121 ? 4.433 0.040 16.222 1.00 98.69 121 LYS A CA 1
ATOM 906 C C . LYS A 1 121 ? 4.233 0.523 14.789 1.00 98.69 121 LYS A C 1
ATOM 908 O O . LYS A 1 121 ? 3.641 -0.181 13.977 1.00 98.69 121 LYS A O 1
ATOM 913 N N . VAL A 1 122 ? 4.803 1.685 14.471 1.00 98.81 122 VAL A N 1
ATOM 914 C CA . VAL A 1 122 ? 4.914 2.179 13.094 1.00 98.81 122 VAL A CA 1
ATOM 915 C C . VAL A 1 122 ? 6.383 2.186 12.678 1.00 98.81 122 VAL A C 1
ATOM 917 O O . VAL A 1 122 ? 7.238 2.715 13.388 1.00 98.81 122 VAL A O 1
ATOM 920 N N . ILE A 1 123 ? 6.680 1.571 11.537 1.00 98.88 123 ILE A N 1
ATOM 921 C CA . ILE A 1 123 ? 7.964 1.657 10.845 1.00 98.88 123 ILE A CA 1
ATOM 922 C C . ILE A 1 123 ? 7.811 2.717 9.754 1.00 98.88 123 ILE A C 1
ATOM 924 O O . ILE A 1 123 ? 7.005 2.569 8.838 1.00 98.88 123 ILE A O 1
ATOM 928 N N . TRP A 1 124 ? 8.590 3.789 9.870 1.00 98.81 124 TRP A N 1
ATOM 929 C CA . TRP A 1 124 ? 8.605 4.892 8.914 1.00 98.81 124 TRP A CA 1
ATOM 930 C C . TRP A 1 124 ? 9.751 4.708 7.927 1.00 98.81 124 TRP A C 1
ATOM 932 O O . TRP A 1 124 ? 10.917 4.837 8.300 1.00 98.81 124 TRP A O 1
ATOM 942 N N . LEU A 1 125 ? 9.416 4.424 6.673 1.00 98.88 125 LEU A N 1
ATOM 943 C CA . LEU A 1 125 ? 10.372 4.442 5.574 1.00 98.88 125 LEU A CA 1
ATOM 944 C C . LEU A 1 125 ? 10.510 5.871 5.019 1.00 98.88 125 LEU A C 1
ATOM 946 O O . LEU A 1 125 ? 9.525 6.609 5.014 1.00 98.88 125 LEU A O 1
ATOM 950 N N . PRO A 1 126 ? 11.685 6.287 4.515 1.00 98.69 126 PRO A N 1
ATOM 951 C CA . PRO A 1 126 ? 11.833 7.584 3.848 1.00 98.69 126 PRO A CA 1
ATOM 952 C C . PRO A 1 126 ? 10.827 7.802 2.699 1.00 98.69 126 PRO A C 1
ATOM 954 O O . PRO A 1 126 ? 10.349 8.913 2.474 1.00 98.69 126 PRO A O 1
ATOM 957 N N . GLY A 1 127 ? 10.468 6.732 1.989 1.00 98.44 127 GLY A N 1
ATOM 958 C CA . GLY A 1 127 ? 9.662 6.765 0.775 1.00 98.44 127 GLY A CA 1
ATOM 959 C C . GLY A 1 127 ? 10.445 7.311 -0.422 1.00 98.44 127 GLY A C 1
ATOM 960 O O . GLY A 1 127 ? 11.671 7.168 -0.473 1.00 98.44 127 GLY A O 1
ATOM 961 N N . ASN A 1 128 ? 9.752 7.902 -1.395 1.00 97.44 128 ASN A N 1
ATOM 962 C CA . ASN A 1 128 ? 10.369 8.411 -2.618 1.00 97.44 128 ASN A CA 1
ATOM 963 C C . ASN A 1 128 ? 9.708 9.733 -3.056 1.00 97.44 128 ASN A C 1
ATOM 965 O O . ASN A 1 128 ? 8.591 9.704 -3.560 1.00 97.44 128 ASN A O 1
ATOM 969 N N . PRO A 1 129 ? 10.381 10.890 -2.908 1.00 96.44 129 PRO A N 1
ATOM 970 C CA . PRO A 1 129 ? 9.819 12.188 -3.285 1.00 96.44 129 PRO A CA 1
ATOM 971 C C . PRO A 1 129 ? 9.752 12.412 -4.803 1.00 96.44 129 PRO A C 1
ATOM 973 O O . PRO A 1 129 ? 9.230 13.435 -5.232 1.00 96.44 129 PRO A O 1
ATOM 976 N N . LEU A 1 130 ? 10.308 11.502 -5.614 1.00 95.38 130 LEU A N 1
ATOM 977 C CA . LEU A 1 130 ? 10.171 11.530 -7.072 1.00 95.38 130 LEU A CA 1
ATOM 978 C C . LEU A 1 130 ? 8.877 10.853 -7.555 1.00 95.38 130 LEU A C 1
ATOM 980 O O . LEU A 1 130 ? 8.544 10.960 -8.732 1.00 95.38 130 LEU A O 1
ATOM 984 N N . GLU A 1 131 ? 8.183 10.120 -6.680 1.00 94.94 131 GLU A N 1
ATOM 985 C CA . GLU A 1 131 ? 6.899 9.488 -6.977 1.00 94.94 131 GLU A CA 1
ATOM 986 C C . GLU A 1 131 ? 5.782 10.518 -6.744 1.00 94.94 131 GLU A C 1
ATOM 988 O O . GLU A 1 131 ? 5.425 10.813 -5.606 1.00 94.94 131 GLU A O 1
ATOM 993 N N . ASP A 1 132 ? 5.278 11.111 -7.827 1.00 92.25 132 ASP A N 1
ATOM 994 C CA . ASP A 1 132 ? 4.330 12.232 -7.777 1.00 92.25 132 ASP A CA 1
ATOM 995 C C . ASP A 1 132 ? 2.859 11.795 -7.803 1.00 92.25 132 ASP A C 1
ATOM 997 O O . ASP A 1 132 ? 1.990 12.595 -7.474 1.00 92.25 132 ASP A O 1
ATOM 1001 N N . GLU A 1 133 ? 2.516 10.552 -8.152 1.00 95.31 133 GLU A N 1
ATOM 1002 C CA . GLU A 1 133 ? 1.104 10.154 -8.222 1.00 95.31 133 GLU A CA 1
ATOM 1003 C C . GLU A 1 133 ? 0.501 10.070 -6.823 1.00 95.31 133 GLU A C 1
ATOM 1005 O O . GLU A 1 133 ? -0.524 10.695 -6.541 1.00 95.31 133 GLU A O 1
ATOM 1010 N N . THR A 1 134 ? 1.194 9.395 -5.908 1.00 97.38 134 THR A N 1
ATOM 1011 C CA . THR A 1 134 ? 0.699 9.135 -4.552 1.00 97.38 134 THR A CA 1
ATOM 1012 C C . THR A 1 134 ? 1.516 9.821 -3.456 1.00 97.38 134 THR A C 1
ATOM 1014 O O . THR A 1 134 ? 1.125 9.782 -2.289 1.00 97.38 134 THR A O 1
ATOM 1017 N N . ASP A 1 135 ? 2.596 10.517 -3.826 1.00 97.81 135 ASP A N 1
ATOM 1018 C CA . ASP A 1 135 ? 3.617 11.063 -2.920 1.00 97.81 135 ASP A CA 1
ATOM 1019 C C . ASP A 1 135 ? 4.414 9.962 -2.190 1.00 97.81 135 ASP A C 1
ATOM 1021 O O . ASP A 1 135 ? 4.856 10.141 -1.053 1.00 97.81 135 ASP A O 1
ATOM 1025 N N . GLY A 1 136 ? 4.597 8.805 -2.836 1.00 97.00 136 GLY A N 1
ATOM 1026 C CA . GLY A 1 136 ? 5.402 7.700 -2.323 1.00 97.00 136 GLY A CA 1
ATOM 1027 C C . GLY A 1 136 ? 4.637 6.741 -1.413 1.00 97.00 136 GLY A C 1
ATOM 1028 O O . GLY A 1 136 ? 5.066 6.498 -0.280 1.00 97.00 136 GLY A O 1
ATOM 1029 N N . HIS A 1 137 ? 3.521 6.182 -1.890 1.00 98.62 137 HIS A N 1
ATOM 1030 C CA . HIS A 1 137 ? 2.813 5.089 -1.216 1.00 98.62 137 HIS A CA 1
ATOM 1031 C C . HIS A 1 137 ? 3.729 3.907 -0.897 1.00 98.62 137 HIS A C 1
ATOM 1033 O O . HIS A 1 137 ? 4.648 3.554 -1.641 1.00 98.62 137 HIS A O 1
ATOM 1039 N N . VAL A 1 138 ? 3.465 3.274 0.247 1.00 98.75 138 VAL A N 1
ATOM 1040 C CA . VAL A 1 138 ? 4.285 2.161 0.725 1.00 98.75 138 VAL A CA 1
ATOM 1041 C C . VAL A 1 138 ? 4.031 0.886 -0.075 1.00 98.75 138 VAL A C 1
ATOM 1043 O O . VAL A 1 138 ? 4.935 0.068 -0.189 1.00 98.75 138 VAL A O 1
ATOM 1046 N N . ASP A 1 139 ? 2.854 0.711 -0.677 1.00 98.38 139 ASP A N 1
ATOM 1047 C CA . ASP A 1 139 ? 2.526 -0.467 -1.488 1.00 98.38 139 ASP A CA 1
ATOM 1048 C C . ASP A 1 139 ? 3.231 -0.513 -2.860 1.00 98.38 139 ASP A C 1
ATOM 1050 O O . ASP A 1 139 ? 3.154 -1.518 -3.574 1.00 98.38 139 ASP A O 1
ATOM 1054 N N . GLY A 1 140 ? 3.959 0.549 -3.210 1.00 97.25 140 GLY A N 1
ATOM 1055 C CA . GLY A 1 140 ? 4.960 0.564 -4.271 1.00 97.25 140 GLY A CA 1
ATOM 1056 C C . GLY A 1 140 ? 6.378 0.256 -3.784 1.00 97.25 140 GLY A C 1
ATOM 1057 O O . GLY A 1 140 ? 7.251 0.067 -4.611 1.00 97.25 140 GLY A O 1
ATOM 1058 N N . ILE A 1 141 ? 6.631 0.189 -2.472 1.00 98.56 141 ILE A N 1
ATOM 1059 C CA . ILE A 1 141 ? 7.987 0.155 -1.889 1.00 98.56 141 ILE A CA 1
ATOM 1060 C C . ILE A 1 141 ? 8.214 -1.089 -1.028 1.00 98.56 141 ILE A C 1
ATOM 1062 O O . ILE A 1 141 ? 9.239 -1.757 -1.164 1.00 98.56 141 ILE A O 1
ATOM 1066 N N . ALA A 1 142 ? 7.296 -1.369 -0.099 1.00 98.69 142 ALA A N 1
ATOM 1067 C CA . ALA A 1 142 ? 7.422 -2.389 0.932 1.00 98.69 142 ALA A CA 1
ATOM 1068 C C . ALA A 1 142 ? 6.055 -2.884 1.434 1.00 98.69 142 ALA A C 1
ATOM 1070 O O . ALA A 1 142 ? 5.283 -2.120 2.012 1.00 98.69 142 ALA A O 1
ATOM 1071 N N . VAL A 1 143 ? 5.794 -4.188 1.325 1.00 98.62 143 VAL A N 1
ATOM 1072 C CA . VAL A 1 143 ? 4.575 -4.810 1.871 1.00 98.62 143 VAL A CA 1
ATOM 1073 C C . VAL A 1 143 ? 4.892 -6.014 2.745 1.00 98.62 143 VAL A C 1
ATOM 1075 O O . VAL A 1 143 ? 5.811 -6.790 2.468 1.00 98.62 143 VAL A O 1
ATOM 1078 N N . PHE A 1 144 ? 4.113 -6.200 3.808 1.00 98.75 144 PHE A N 1
ATOM 1079 C CA . PHE A 1 144 ? 4.143 -7.434 4.580 1.00 98.75 144 PHE A CA 1
ATOM 1080 C C . PHE A 1 144 ? 3.562 -8.572 3.746 1.00 98.75 144 PHE A C 1
ATOM 1082 O O . PHE A 1 144 ? 2.473 -8.478 3.187 1.00 98.75 144 PHE A O 1
ATOM 1089 N N . VAL A 1 145 ? 4.298 -9.677 3.697 1.00 98.12 145 VAL A N 1
ATOM 1090 C CA . VAL A 1 145 ? 3.904 -10.905 2.983 1.00 98.12 145 VAL A CA 1
ATOM 1091 C C . VAL A 1 145 ? 3.675 -12.081 3.934 1.00 98.12 145 VAL A C 1
ATOM 1093 O O . VAL A 1 145 ? 3.058 -13.082 3.566 1.00 98.12 145 VAL A O 1
ATOM 1096 N N . ALA A 1 146 ? 4.161 -11.939 5.167 1.00 97.62 146 ALA A N 1
ATOM 1097 C CA . ALA A 1 146 ? 3.866 -12.741 6.347 1.00 97.62 146 ALA A CA 1
ATOM 1098 C C . ALA A 1 146 ? 4.298 -11.941 7.597 1.00 97.62 146 ALA A C 1
ATOM 1100 O O . ALA A 1 146 ? 5.103 -11.012 7.460 1.00 97.62 146 ALA A O 1
ATOM 1101 N N . PRO A 1 147 ? 3.850 -12.301 8.814 1.00 97.94 147 PRO A N 1
ATOM 1102 C CA . PRO A 1 147 ? 4.381 -11.707 10.039 1.00 97.94 147 PRO A CA 1
ATOM 1103 C C . PRO A 1 147 ? 5.916 -11.777 10.086 1.00 97.94 147 PRO A C 1
ATOM 1105 O O . PRO A 1 147 ? 6.509 -12.850 9.945 1.00 97.94 147 PRO A O 1
ATOM 1108 N N . GLY A 1 148 ? 6.565 -10.619 10.232 1.00 98.38 148 GLY A N 1
ATOM 1109 C CA . GLY A 1 148 ? 8.026 -10.491 10.239 1.00 98.38 148 GLY A CA 1
ATOM 1110 C C . GLY A 1 148 ? 8.728 -10.645 8.879 1.00 98.38 148 GLY A C 1
ATOM 1111 O O . GLY A 1 148 ? 9.959 -10.652 8.846 1.00 98.38 148 GLY A O 1
ATOM 1112 N N . VAL A 1 149 ? 8.004 -10.761 7.758 1.00 98.75 149 VAL A N 1
ATOM 1113 C CA . VAL A 1 149 ? 8.585 -10.861 6.404 1.00 98.75 149 VAL A CA 1
ATOM 1114 C C . VAL A 1 149 ? 8.037 -9.751 5.513 1.00 98.75 149 VAL A C 1
ATOM 1116 O O . VAL A 1 149 ? 6.825 -9.648 5.316 1.00 98.75 149 VAL A O 1
ATOM 1119 N N . VAL A 1 150 ? 8.935 -8.952 4.941 1.00 98.88 150 VAL A N 1
ATOM 1120 C CA . VAL A 1 150 ? 8.596 -7.817 4.075 1.00 98.88 150 VAL A CA 1
ATOM 1121 C C . VAL A 1 150 ? 9.171 -8.045 2.682 1.00 98.88 150 VAL A C 1
ATOM 1123 O O . VAL A 1 150 ? 10.351 -8.372 2.539 1.00 98.88 150 VAL A O 1
ATOM 1126 N N . LEU A 1 151 ? 8.333 -7.871 1.661 1.00 98.88 151 LEU A N 1
ATOM 1127 C CA . LEU A 1 151 ? 8.736 -7.789 0.262 1.00 98.88 151 LEU A CA 1
ATOM 1128 C C . LEU A 1 151 ? 9.016 -6.324 -0.085 1.00 98.88 151 LEU A C 1
ATOM 1130 O O . LEU A 1 151 ? 8.137 -5.495 0.129 1.00 98.88 151 LEU A O 1
ATOM 1134 N N . MET A 1 152 ? 10.201 -6.011 -0.611 1.00 98.81 152 MET A N 1
ATOM 1135 C CA . MET A 1 152 ? 10.613 -4.643 -0.951 1.00 98.81 152 MET A CA 1
ATOM 1136 C C . MET A 1 152 ? 11.158 -4.522 -2.374 1.00 98.81 152 MET A C 1
ATOM 1138 O O . MET A 1 152 ? 11.669 -5.491 -2.938 1.00 98.81 152 MET A O 1
ATOM 1142 N N . GLU A 1 153 ? 11.117 -3.319 -2.936 1.00 97.88 153 GLU A N 1
ATOM 1143 C CA . GLU A 1 153 ? 11.836 -3.022 -4.176 1.00 97.88 153 GLU A CA 1
ATOM 1144 C C . GLU A 1 153 ? 13.358 -3.112 -3.982 1.00 97.88 153 GLU A C 1
ATOM 1146 O O . GLU A 1 153 ? 13.905 -2.726 -2.946 1.00 97.88 153 GLU A O 1
ATOM 1151 N N . SER A 1 154 ? 14.061 -3.633 -4.990 1.00 97.12 154 SER A N 1
ATOM 1152 C CA . SER A 1 154 ? 15.523 -3.570 -5.081 1.00 97.12 154 SER A CA 1
ATOM 1153 C C . SER A 1 154 ? 15.964 -2.537 -6.111 1.00 97.12 154 SER A C 1
ATOM 1155 O O . SER A 1 154 ? 15.378 -2.499 -7.195 1.00 97.12 154 SER A O 1
ATOM 1157 N N . PRO A 1 155 ? 17.051 -1.790 -5.842 1.00 95.12 155 PRO A N 1
ATOM 1158 C CA . PRO A 1 155 ? 17.576 -0.831 -6.799 1.00 95.12 155 PRO A CA 1
ATOM 1159 C C . PRO A 1 155 ? 18.073 -1.544 -8.060 1.00 95.12 155 PRO A C 1
ATOM 1161 O O . PRO A 1 155 ? 18.665 -2.626 -7.991 1.00 95.12 155 PRO A O 1
ATOM 1164 N N . GLY A 1 156 ? 17.878 -0.905 -9.210 1.00 91.38 156 GLY A N 1
ATOM 1165 C CA . GLY A 1 156 ? 18.470 -1.335 -10.472 1.00 91.38 156 GLY A CA 1
ATOM 1166 C C . GLY A 1 156 ? 20.002 -1.238 -10.483 1.00 91.38 156 GLY A C 1
ATOM 1167 O O . GLY A 1 156 ? 20.629 -0.653 -9.594 1.00 91.38 156 GLY A O 1
ATOM 1168 N N . ALA A 1 157 ? 20.613 -1.811 -11.525 1.00 88.38 157 ALA A N 1
ATOM 1169 C CA . ALA A 1 157 ? 22.067 -1.800 -11.705 1.00 88.38 157 ALA A CA 1
ATOM 1170 C C . ALA A 1 157 ? 22.619 -0.393 -11.999 1.00 88.38 157 ALA A C 1
ATOM 1172 O O . ALA A 1 157 ? 23.690 -0.037 -11.509 1.00 88.38 157 ALA A O 1
ATOM 1173 N N . GLU A 1 158 ? 21.880 0.408 -12.769 1.00 89.31 158 GLU A N 1
ATOM 1174 C CA . GLU A 1 158 ? 22.304 1.749 -13.170 1.00 89.31 158 GLU A CA 1
ATOM 1175 C C . GLU A 1 158 ? 22.099 2.768 -12.036 1.00 89.31 158 GLU A C 1
ATOM 1177 O O . GLU A 1 158 ? 21.012 2.830 -11.454 1.00 89.31 158 GLU A O 1
ATOM 1182 N N . PRO A 1 159 ? 23.099 3.598 -11.696 1.00 92.56 159 PRO A N 1
ATOM 1183 C CA . PRO A 1 159 ? 22.923 4.669 -10.721 1.00 92.56 159 PRO A CA 1
ATOM 1184 C C . PRO A 1 159 ? 21.864 5.683 -11.173 1.00 92.56 159 PRO A C 1
ATOM 1186 O O . PRO A 1 159 ? 21.908 6.195 -12.290 1.00 92.56 159 PRO A O 1
ATOM 1189 N N . SER A 1 160 ? 20.928 6.003 -10.286 1.00 95.69 160 SER A N 1
ATOM 1190 C CA . SER A 1 160 ? 19.920 7.044 -10.484 1.00 95.69 160 SER A CA 1
ATOM 1191 C C . SER A 1 160 ? 19.424 7.536 -9.128 1.00 95.69 160 SER A C 1
ATOM 1193 O O . SER A 1 160 ? 19.491 6.802 -8.140 1.00 95.69 160 SER A O 1
ATOM 1195 N N . GLU A 1 161 ? 18.885 8.754 -9.086 1.00 96.62 161 GLU A N 1
ATOM 1196 C CA . GLU A 1 161 ? 18.287 9.305 -7.865 1.00 96.62 161 GLU A CA 1
ATOM 1197 C C . GLU A 1 161 ? 17.120 8.431 -7.364 1.00 96.62 161 GLU A C 1
ATOM 1199 O O . GLU A 1 161 ? 16.989 8.191 -6.166 1.00 96.62 161 GLU A O 1
ATOM 1204 N N . TRP A 1 162 ? 16.338 7.856 -8.285 1.00 95.38 162 TRP A N 1
ATOM 1205 C CA . TRP A 1 162 ? 15.299 6.866 -7.978 1.00 95.38 162 TRP A CA 1
ATOM 1206 C C . TRP A 1 162 ? 15.865 5.654 -7.222 1.00 95.38 162 TRP A C 1
ATOM 1208 O O . TRP A 1 162 ? 15.395 5.307 -6.138 1.00 95.38 162 TRP A O 1
ATOM 1218 N N . ASN A 1 163 ? 16.951 5.063 -7.734 1.00 96.56 163 ASN A N 1
ATOM 1219 C CA . ASN A 1 163 ? 17.618 3.932 -7.087 1.00 96.56 163 ASN A CA 1
ATOM 1220 C C . ASN A 1 163 ? 18.238 4.308 -5.733 1.00 96.56 163 ASN A C 1
ATOM 1222 O O . ASN A 1 163 ? 18.328 3.455 -4.847 1.00 96.56 163 ASN A O 1
ATOM 1226 N N . ASP A 1 164 ? 18.641 5.563 -5.534 1.00 98.00 164 ASP A N 1
ATOM 1227 C CA . ASP A 1 164 ? 19.133 6.035 -4.238 1.00 98.00 164 ASP A CA 1
ATOM 1228 C C . ASP A 1 164 ? 18.024 6.073 -3.182 1.00 98.00 164 ASP A C 1
ATOM 1230 O O . ASP A 1 164 ? 18.274 5.720 -2.028 1.00 98.00 164 ASP A O 1
ATOM 1234 N N . TYR A 1 165 ? 16.791 6.432 -3.552 1.00 98.31 165 TYR A N 1
ATOM 1235 C CA . TYR A 1 165 ? 15.650 6.341 -2.637 1.00 98.31 165 TYR A CA 1
ATOM 1236 C C . TYR A 1 165 ? 15.273 4.893 -2.322 1.00 98.31 165 TYR A C 1
ATOM 1238 O O . TYR A 1 165 ? 15.029 4.583 -1.155 1.00 98.31 165 TYR A O 1
ATOM 1246 N N . ILE A 1 166 ? 15.329 3.974 -3.292 1.00 98.12 166 ILE A N 1
ATOM 1247 C CA . ILE A 1 166 ? 15.128 2.540 -3.014 1.00 98.12 166 ILE A CA 1
ATOM 1248 C C . ILE A 1 166 ? 16.170 2.032 -2.001 1.00 98.12 166 ILE A C 1
ATOM 1250 O O . ILE A 1 166 ? 15.811 1.378 -1.020 1.00 98.12 166 ILE A O 1
ATOM 1254 N N . ARG A 1 167 ? 17.453 2.395 -2.165 1.00 98.44 167 ARG A N 1
ATOM 1255 C CA . ARG A 1 167 ? 18.514 2.053 -1.194 1.00 98.44 167 ARG A CA 1
ATOM 1256 C C . ARG A 1 167 ? 18.231 2.618 0.196 1.00 98.44 167 ARG A C 1
ATOM 1258 O O . ARG A 1 167 ? 18.296 1.871 1.163 1.00 98.44 167 ARG A O 1
ATOM 1265 N N . LYS A 1 168 ? 17.838 3.893 0.300 1.00 98.69 168 LYS A N 1
ATOM 1266 C CA . LYS A 1 168 ? 17.478 4.517 1.588 1.00 98.69 168 LYS A CA 1
ATOM 1267 C C . LYS A 1 168 ? 16.322 3.795 2.285 1.00 98.69 168 LYS A C 1
ATOM 1269 O O . LYS A 1 168 ? 16.337 3.672 3.506 1.00 98.69 168 LYS A O 1
ATOM 1274 N N . ASN A 1 169 ? 15.329 3.318 1.532 1.00 98.81 169 ASN A N 1
ATOM 1275 C CA . ASN A 1 169 ? 14.223 2.538 2.090 1.00 98.81 169 ASN A CA 1
ATOM 1276 C C . ASN A 1 169 ? 14.697 1.176 2.619 1.00 98.81 169 ASN A C 1
ATOM 1278 O O . ASN A 1 169 ? 14.314 0.794 3.725 1.00 98.81 169 ASN A O 1
ATOM 1282 N N . LEU A 1 170 ? 15.565 0.474 1.883 1.00 98.75 170 LEU A N 1
ATOM 1283 C CA . LEU A 1 170 ? 16.187 -0.770 2.354 1.00 98.75 170 LEU A CA 1
ATOM 1284 C C . LEU A 1 170 ? 17.032 -0.538 3.615 1.00 98.75 170 LEU A C 1
ATOM 1286 O O . LEU A 1 170 ? 16.863 -1.260 4.595 1.00 98.75 170 LEU A O 1
ATOM 1290 N N . ASP A 1 171 ? 17.868 0.503 3.626 1.00 98.62 171 ASP A N 1
ATOM 1291 C CA . ASP A 1 171 ? 18.703 0.871 4.775 1.00 98.62 171 ASP A CA 1
ATOM 1292 C C . ASP A 1 171 ? 17.856 1.204 6.014 1.00 98.62 171 ASP A C 1
ATOM 1294 O O . ASP A 1 171 ? 18.217 0.841 7.132 1.00 98.62 171 ASP A O 1
ATOM 1298 N N . ALA A 1 172 ? 16.704 1.860 5.833 1.00 98.75 172 ALA A N 1
ATOM 1299 C CA . ALA A 1 172 ? 15.777 2.172 6.921 1.00 98.75 172 ALA A CA 1
ATOM 1300 C C . ALA A 1 172 ? 15.066 0.931 7.494 1.00 98.75 172 ALA A C 1
ATOM 1302 O O . ALA A 1 172 ? 14.698 0.922 8.677 1.00 98.75 172 ALA A O 1
ATOM 1303 N N . MET A 1 173 ? 14.866 -0.105 6.671 1.00 98.75 173 MET A N 1
ATOM 1304 C CA . MET A 1 173 ? 14.293 -1.383 7.099 1.00 98.75 173 MET A CA 1
ATOM 1305 C C . MET A 1 173 ? 15.340 -2.312 7.733 1.00 98.75 173 MET A C 1
ATOM 1307 O O . MET A 1 173 ? 15.000 -3.150 8.573 1.00 98.75 173 MET A O 1
ATOM 1311 N N . GLU A 1 174 ? 16.613 -2.180 7.363 1.00 98.31 174 GLU A N 1
ATOM 1312 C CA . GLU A 1 174 ? 17.680 -3.037 7.870 1.00 98.31 174 GLU A CA 1
ATOM 1313 C C . GLU A 1 174 ? 17.781 -2.960 9.404 1.00 98.31 174 GLU A C 1
ATOM 1315 O O . GLU A 1 174 ? 17.820 -1.896 10.020 1.00 98.31 174 GLU A O 1
ATOM 1320 N N . GLY A 1 175 ? 17.790 -4.127 10.051 1.00 97.69 175 GLY A N 1
ATOM 1321 C CA . GLY A 1 175 ? 17.837 -4.222 11.513 1.00 97.69 175 GLY A CA 1
ATOM 1322 C C . GLY A 1 175 ? 16.529 -3.884 12.242 1.00 97.69 175 GLY A C 1
ATOM 1323 O O . GLY A 1 175 ? 16.492 -4.025 13.466 1.00 97.69 175 GLY A O 1
ATOM 1324 N N . GLN A 1 176 ? 15.452 -3.512 11.538 1.00 98.69 176 GLN A N 1
ATOM 1325 C CA . GLN A 1 176 ? 14.147 -3.304 12.164 1.00 98.69 176 GLN A CA 1
ATOM 1326 C C . GLN A 1 176 ? 13.612 -4.587 12.806 1.00 98.69 176 GLN A C 1
ATOM 1328 O O . GLN A 1 176 ? 13.864 -5.717 12.371 1.00 98.69 176 GLN A O 1
ATOM 1333 N N . THR A 1 177 ? 12.808 -4.383 13.843 1.00 98.81 177 THR A N 1
ATOM 1334 C CA . THR A 1 177 ? 11.958 -5.413 14.440 1.00 98.81 177 THR A CA 1
ATOM 1335 C C . THR A 1 177 ? 10.491 -5.065 14.245 1.00 98.81 177 THR A C 1
ATOM 1337 O O . THR A 1 177 ? 10.148 -3.898 14.067 1.00 98.81 177 THR A O 1
ATOM 1340 N N . ASP A 1 178 ? 9.608 -6.044 14.315 1.00 98.75 178 ASP A N 1
ATOM 1341 C CA . ASP A 1 178 ? 8.169 -5.794 14.374 1.00 98.75 178 ASP A CA 1
ATOM 1342 C C . ASP A 1 178 ? 7.688 -5.515 15.814 1.00 98.75 178 ASP A C 1
ATOM 1344 O O . ASP A 1 178 ? 8.481 -5.487 16.763 1.00 98.75 178 ASP A O 1
ATOM 1348 N N . ALA A 1 179 ? 6.386 -5.279 15.995 1.00 98.69 179 ALA A N 1
ATOM 1349 C CA . ALA A 1 179 ? 5.755 -5.041 17.296 1.00 98.69 179 ALA A CA 1
ATOM 1350 C C . ALA A 1 179 ? 5.882 -6.229 18.271 1.00 98.69 179 ALA A C 1
ATOM 1352 O O . ALA A 1 179 ? 5.760 -6.056 19.484 1.00 98.69 179 ALA A O 1
ATOM 1353 N N . ARG A 1 180 ? 6.166 -7.434 17.763 1.00 98.50 180 ARG A N 1
ATOM 1354 C CA . ARG A 1 180 ? 6.407 -8.649 18.556 1.00 98.50 180 ARG A CA 1
ATOM 1355 C C . ARG A 1 180 ? 7.893 -8.899 18.815 1.00 98.50 180 ARG A C 1
ATOM 1357 O O . ARG A 1 180 ? 8.247 -9.911 19.416 1.00 98.50 180 ARG A O 1
ATOM 1364 N N . GLY A 1 181 ? 8.764 -7.979 18.399 1.00 98.44 181 GLY A N 1
ATOM 1365 C CA . GLY A 1 181 ? 10.208 -8.059 18.597 1.00 98.44 181 GLY A CA 1
ATOM 1366 C C . GLY A 1 181 ? 10.924 -9.016 17.642 1.00 98.44 181 GLY A C 1
ATOM 1367 O O . GLY A 1 181 ? 12.118 -9.257 17.824 1.00 98.44 181 GLY A O 1
ATOM 1368 N N . ARG A 1 182 ? 10.250 -9.558 16.618 1.00 98.62 182 ARG A N 1
ATOM 1369 C CA . ARG A 1 182 ? 10.904 -10.389 15.597 1.00 98.62 182 ARG A CA 1
ATOM 1370 C C . ARG A 1 182 ? 11.704 -9.485 14.670 1.00 98.62 182 ARG A C 1
ATOM 1372 O O . ARG A 1 182 ? 11.226 -8.423 14.282 1.00 98.62 182 ARG A O 1
ATOM 1379 N N . ARG A 1 183 ? 12.915 -9.899 14.295 1.00 98.56 183 ARG A N 1
ATOM 1380 C CA . ARG A 1 183 ? 13.695 -9.189 13.272 1.00 98.56 183 ARG A CA 1
ATOM 1381 C C . ARG A 1 183 ? 12.995 -9.321 11.921 1.00 98.56 183 ARG A C 1
ATOM 1383 O O . ARG A 1 183 ? 12.631 -10.433 11.541 1.00 98.56 183 ARG A O 1
ATOM 1390 N N . ILE A 1 184 ? 12.850 -8.211 11.203 1.00 98.81 184 ILE A N 1
ATOM 1391 C CA . ILE A 1 184 ? 12.258 -8.212 9.867 1.00 98.81 184 ILE A CA 1
ATOM 1392 C C . ILE A 1 184 ? 13.184 -8.948 8.894 1.00 98.81 184 ILE A C 1
ATOM 1394 O O . ILE A 1 184 ? 14.364 -8.620 8.760 1.00 98.81 184 ILE A O 1
ATOM 1398 N N . ARG A 1 185 ? 12.641 -9.950 8.198 1.00 98.69 185 ARG A N 1
ATOM 1399 C CA . ARG A 1 185 ? 13.275 -10.575 7.036 1.00 98.69 185 ARG A CA 1
ATOM 1400 C C . ARG A 1 185 ? 12.869 -9.808 5.782 1.00 98.69 185 ARG A C 1
ATOM 1402 O O . ARG A 1 185 ? 11.699 -9.819 5.409 1.00 98.69 185 ARG A O 1
ATOM 1409 N N . ILE A 1 186 ? 13.851 -9.223 5.108 1.00 98.88 186 ILE A N 1
ATOM 1410 C CA . ILE A 1 186 ? 13.659 -8.527 3.836 1.00 98.88 186 ILE A CA 1
ATOM 1411 C C . ILE A 1 186 ? 13.808 -9.533 2.687 1.00 98.88 186 ILE A C 1
ATOM 1413 O O . ILE A 1 186 ? 14.776 -10.296 2.626 1.00 98.88 186 ILE A O 1
ATOM 1417 N N . VAL A 1 187 ? 12.837 -9.547 1.781 1.00 98.75 187 VAL A N 1
ATOM 1418 C CA . VAL A 1 187 ? 12.903 -10.208 0.473 1.00 98.75 187 VAL A CA 1
ATOM 1419 C C . VAL A 1 187 ? 12.763 -9.116 -0.571 1.00 98.75 187 VAL A C 1
ATOM 1421 O O . VAL A 1 187 ? 11.863 -8.295 -0.459 1.00 98.75 187 VAL A O 1
ATOM 1424 N N . THR A 1 188 ? 13.631 -9.082 -1.576 1.00 98.69 188 THR A N 1
ATOM 1425 C CA . THR A 1 188 ? 13.601 -8.009 -2.572 1.00 98.69 188 THR A CA 1
ATOM 1426 C C . THR A 1 188 ? 13.181 -8.490 -3.954 1.00 98.69 188 THR A C 1
ATOM 1428 O O . THR A 1 188 ? 13.396 -9.652 -4.308 1.00 98.69 188 THR A O 1
ATOM 1431 N N . VAL A 1 189 ? 12.584 -7.589 -4.735 1.00 98.44 189 VAL A N 1
ATOM 1432 C CA . VAL A 1 189 ? 12.239 -7.789 -6.149 1.00 98.44 189 VAL A CA 1
ATOM 1433 C C . VAL A 1 189 ? 12.668 -6.583 -6.990 1.00 98.44 189 VAL A C 1
ATOM 1435 O O . VAL A 1 189 ? 12.525 -5.450 -6.534 1.00 98.44 189 VAL A O 1
ATOM 1438 N N . PRO A 1 190 ? 13.191 -6.794 -8.211 1.00 97.25 190 PRO A N 1
ATOM 1439 C CA . PRO A 1 190 ? 13.526 -5.697 -9.116 1.00 97.25 190 PRO A CA 1
ATOM 1440 C C . PRO A 1 190 ? 12.267 -5.042 -9.682 1.00 97.25 190 PRO A C 1
ATOM 1442 O O . PRO A 1 190 ? 11.233 -5.693 -9.794 1.00 97.25 190 PRO A O 1
ATOM 1445 N N . GLU A 1 191 ? 12.384 -3.799 -10.134 1.00 95.38 191 GLU A N 1
ATOM 1446 C CA . GLU A 1 191 ? 11.362 -3.144 -10.954 1.00 95.38 191 GLU A CA 1
ATOM 1447 C C . GLU A 1 191 ? 11.331 -3.684 -12.396 1.00 95.38 191 GLU A C 1
ATOM 1449 O O . GLU A 1 191 ? 12.293 -4.260 -12.922 1.00 95.38 191 GLU A O 1
ATOM 1454 N N . ALA A 1 192 ? 10.221 -3.444 -13.094 1.00 96.12 192 ALA A N 1
ATOM 1455 C CA . ALA A 1 192 ? 10.076 -3.702 -14.524 1.00 96.12 192 ALA A CA 1
ATOM 1456 C C . ALA A 1 192 ? 10.650 -2.564 -15.392 1.00 96.12 192 ALA A C 1
ATOM 1458 O O . ALA A 1 192 ? 9.955 -2.008 -16.241 1.00 96.12 192 ALA A O 1
ATOM 1459 N N . VAL A 1 193 ? 11.921 -2.201 -15.189 1.00 92.56 193 VAL A N 1
ATOM 1460 C CA . VAL A 1 193 ? 12.569 -1.051 -15.865 1.00 92.56 193 VAL A CA 1
ATOM 1461 C C . VAL A 1 193 ? 12.535 -1.125 -17.397 1.00 92.56 193 VAL A C 1
ATOM 1463 O O . VAL A 1 193 ? 12.486 -0.097 -18.063 1.00 92.56 193 VAL A O 1
ATOM 1466 N N . GLU A 1 194 ? 12.510 -2.335 -17.960 1.00 93.25 194 GLU A N 1
ATOM 1467 C CA . GLU A 1 194 ? 12.465 -2.586 -19.408 1.00 93.25 194 GLU A CA 1
ATOM 1468 C C . GLU A 1 194 ? 11.045 -2.520 -19.998 1.00 93.25 194 GLU A C 1
ATOM 1470 O O . GLU A 1 194 ? 10.860 -2.785 -21.188 1.00 93.25 194 GLU A O 1
ATOM 1475 N N . ALA A 1 195 ? 10.022 -2.222 -19.187 1.00 93.81 195 ALA A N 1
ATOM 1476 C CA . ALA A 1 195 ? 8.648 -2.154 -19.669 1.00 93.81 195 ALA A CA 1
ATOM 1477 C C . ALA A 1 195 ? 8.535 -1.109 -20.798 1.00 93.81 195 ALA A C 1
ATOM 1479 O O . ALA A 1 195 ? 9.092 -0.014 -20.689 1.00 93.81 195 ALA A O 1
ATOM 1480 N N . PRO A 1 196 ? 7.798 -1.403 -21.884 1.00 88.25 196 PRO A N 1
ATOM 1481 C CA . PRO A 1 196 ? 7.845 -0.599 -23.108 1.00 88.25 196 PRO A CA 1
ATOM 1482 C C . PRO A 1 196 ? 7.219 0.795 -22.960 1.00 88.25 196 PRO A C 1
ATOM 1484 O O . PRO A 1 196 ? 7.443 1.667 -23.800 1.00 88.25 196 PRO A O 1
ATOM 1487 N N . SER A 1 197 ? 6.422 1.021 -21.914 1.00 92.50 197 SER A N 1
ATOM 1488 C CA . SER A 1 197 ? 5.781 2.309 -21.678 1.00 92.50 197 SER A CA 1
ATOM 1489 C C . SER A 1 197 ? 6.772 3.337 -21.137 1.00 92.50 197 SER A C 1
ATOM 1491 O O . SER A 1 197 ? 7.447 3.117 -20.132 1.00 92.50 197 SER A O 1
ATOM 1493 N N . GLN A 1 198 ? 6.798 4.499 -21.786 1.00 89.94 198 GLN A N 1
ATOM 1494 C CA . GLN A 1 198 ? 7.517 5.695 -21.337 1.00 89.94 198 GLN A CA 1
ATOM 1495 C C . GLN A 1 198 ? 6.582 6.698 -20.646 1.00 89.94 198 GLN A C 1
ATOM 1497 O O . GLN A 1 198 ? 6.974 7.833 -20.392 1.00 89.94 198 GLN A O 1
ATOM 1502 N N . HIS A 1 199 ? 5.328 6.313 -20.374 1.00 93.38 199 HIS A N 1
ATOM 1503 C CA . HIS A 1 199 ? 4.395 7.195 -19.685 1.00 93.38 199 HIS A CA 1
ATOM 1504 C C . HIS A 1 199 ? 4.937 7.512 -18.280 1.00 93.38 199 HIS A C 1
ATOM 1506 O O . HIS A 1 199 ? 5.339 6.579 -17.577 1.00 93.38 199 HIS A O 1
ATOM 1512 N N . PRO A 1 200 ? 4.959 8.788 -17.853 1.00 89.06 200 PRO A N 1
ATOM 1513 C CA . PRO A 1 200 ? 5.574 9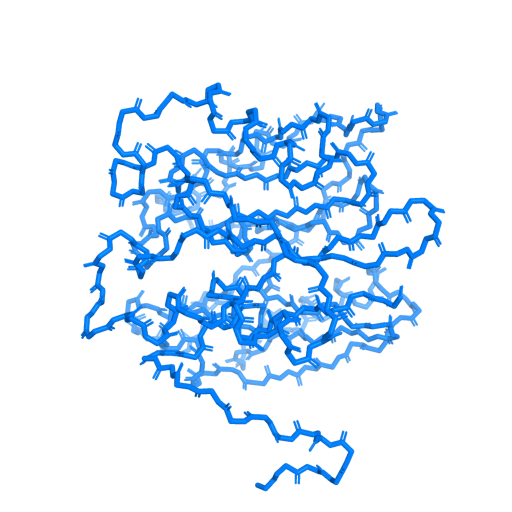.180 -16.583 1.00 89.06 200 PRO A CA 1
ATOM 1514 C C . PRO A 1 200 ? 4.907 8.510 -15.376 1.00 89.06 200 PRO A C 1
ATOM 1516 O O . PRO A 1 200 ? 5.589 8.171 -14.421 1.00 89.06 200 PRO A O 1
ATOM 1519 N N . LYS A 1 201 ? 3.604 8.224 -15.472 1.00 91.69 201 LYS A N 1
ATOM 1520 C CA . LYS A 1 201 ? 2.815 7.554 -14.425 1.00 91.69 201 LYS A CA 1
ATOM 1521 C C . LYS A 1 201 ? 2.916 6.031 -14.436 1.00 91.69 201 LYS A C 1
ATOM 1523 O O . LYS A 1 201 ? 2.223 5.363 -13.686 1.00 91.69 201 LYS A O 1
ATOM 1528 N N . PHE A 1 202 ? 3.672 5.448 -15.365 1.00 96.06 202 PHE A N 1
ATOM 1529 C CA . PHE A 1 202 ? 3.633 4.003 -15.547 1.00 96.06 202 PHE A CA 1
ATOM 1530 C C . PHE A 1 202 ? 4.209 3.273 -14.325 1.00 96.06 202 PHE A C 1
ATOM 1532 O O . PHE A 1 202 ? 5.423 3.294 -14.116 1.00 96.06 202 PHE A O 1
ATOM 1539 N N . CYS A 1 203 ? 3.353 2.598 -13.554 1.00 96.19 203 CYS A N 1
ATOM 1540 C CA . CYS A 1 203 ? 3.764 1.823 -12.383 1.00 96.19 203 CYS A CA 1
ATOM 1541 C C . CYS A 1 203 ? 4.552 0.572 -12.806 1.00 96.19 203 CYS A C 1
ATOM 1543 O O . CYS A 1 203 ? 4.021 -0.298 -13.497 1.00 96.19 203 CYS A O 1
ATOM 1545 N N . ARG A 1 204 ? 5.817 0.461 -12.378 1.00 96.19 204 ARG A N 1
ATOM 1546 C CA . ARG A 1 204 ? 6.730 -0.658 -12.710 1.00 96.19 204 ARG A CA 1
ATOM 1547 C C . ARG A 1 204 ? 6.953 -1.636 -11.552 1.00 96.19 204 ARG A C 1
ATOM 1549 O O . ARG A 1 204 ? 7.791 -2.535 -11.670 1.00 96.19 204 ARG A O 1
ATOM 1556 N N . SER A 1 205 ? 6.229 -1.455 -10.450 1.00 97.25 205 SER A N 1
ATOM 1557 C CA . SER A 1 205 ? 6.473 -2.179 -9.209 1.00 97.25 205 SER A CA 1
ATOM 1558 C C . SER A 1 205 ? 5.756 -3.526 -9.158 1.00 97.25 205 SER A C 1
ATOM 1560 O O . SER A 1 205 ? 4.528 -3.604 -9.196 1.00 97.25 205 SER A O 1
ATOM 1562 N N . TYR A 1 206 ? 6.521 -4.603 -8.964 1.00 98.56 206 TYR A N 1
ATOM 1563 C CA . TYR A 1 206 ? 5.949 -5.916 -8.651 1.00 98.56 206 TYR A CA 1
ATOM 1564 C C . TYR A 1 206 ? 5.518 -6.056 -7.189 1.00 98.56 206 TYR A C 1
ATOM 1566 O O . TYR A 1 206 ? 4.799 -7.002 -6.862 1.00 98.56 206 TYR A O 1
ATOM 1574 N N . VAL A 1 207 ? 5.944 -5.136 -6.312 1.00 98.50 207 VAL A N 1
ATOM 1575 C CA . VAL A 1 207 ? 5.471 -5.071 -4.921 1.00 98.50 207 VAL A CA 1
ATOM 1576 C C . VAL A 1 207 ? 3.958 -4.854 -4.897 1.00 98.50 207 VAL A C 1
ATOM 1578 O O . VAL A 1 207 ? 3.280 -5.475 -4.078 1.00 98.50 207 VAL A O 1
ATOM 1581 N N . ASN A 1 208 ? 3.430 -4.106 -5.877 1.00 98.44 208 ASN A N 1
ATOM 1582 C CA . ASN A 1 208 ? 2.011 -3.805 -6.079 1.00 98.44 208 ASN A CA 1
ATOM 1583 C C . ASN A 1 208 ? 1.190 -5.013 -6.600 1.00 98.44 208 ASN A C 1
ATOM 1585 O O . ASN A 1 208 ? 0.477 -4.974 -7.609 1.00 98.44 208 ASN A O 1
ATOM 1589 N N . SER A 1 209 ? 1.330 -6.128 -5.890 1.00 98.38 209 SER A N 1
ATOM 1590 C CA . SER A 1 209 ? 0.660 -7.410 -6.076 1.00 98.38 209 SER A CA 1
ATOM 1591 C C . SER A 1 209 ? -0.442 -7.596 -5.032 1.00 98.38 209 SER A C 1
ATOM 1593 O O . SER A 1 209 ? -0.463 -6.920 -4.008 1.00 98.38 209 SER A O 1
ATOM 1595 N N . TYR A 1 210 ? -1.364 -8.528 -5.269 1.00 98.50 210 TYR A N 1
ATOM 1596 C CA . TYR A 1 210 ? -2.487 -8.759 -4.360 1.00 98.50 210 TYR A CA 1
ATOM 1597 C C . TYR A 1 210 ? -2.488 -10.182 -3.796 1.00 98.50 210 TYR A C 1
ATOM 1599 O O . TYR A 1 210 ? -2.511 -11.165 -4.543 1.00 98.50 210 TYR A O 1
ATOM 1607 N N . LEU A 1 211 ? -2.479 -10.292 -2.465 1.00 97.69 211 LEU A N 1
ATOM 1608 C CA . LEU A 1 211 ? -2.626 -11.556 -1.747 1.00 97.69 211 LEU A CA 1
ATOM 1609 C C . LEU A 1 211 ? -4.112 -11.860 -1.546 1.00 97.69 211 LEU A C 1
ATOM 1611 O O . LEU A 1 211 ? -4.816 -11.139 -0.846 1.00 97.69 211 LEU A O 1
ATOM 1615 N N . VAL A 1 212 ? -4.566 -12.969 -2.122 1.00 96.50 212 VAL A N 1
ATOM 1616 C CA . VAL A 1 212 ? -5.902 -13.541 -1.908 1.00 96.50 212 VAL A CA 1
ATOM 1617 C C . VAL A 1 212 ? -5.726 -14.906 -1.255 1.00 96.50 212 VAL A C 1
ATOM 1619 O O . VAL A 1 212 ? -4.699 -15.534 -1.458 1.00 96.50 212 VAL A O 1
ATOM 1622 N N . ASN A 1 213 ? -6.691 -15.398 -0.481 1.00 94.56 213 ASN A N 1
ATOM 1623 C CA . ASN A 1 213 ? -6.623 -16.637 0.315 1.00 94.56 213 ASN A CA 1
ATOM 1624 C C . ASN A 1 213 ? -5.533 -17.654 -0.122 1.00 94.56 213 ASN A C 1
ATOM 1626 O O . ASN A 1 213 ? -4.406 -17.632 0.381 1.00 94.56 213 ASN A O 1
ATOM 1630 N N . GLY A 1 214 ? -5.846 -18.520 -1.090 1.00 96.19 214 GLY A N 1
ATOM 1631 C CA . GLY A 1 214 ? -4.930 -19.533 -1.629 1.00 96.19 214 GLY A CA 1
ATOM 1632 C C . GLY A 1 214 ? -4.101 -19.075 -2.836 1.00 96.19 214 GLY A C 1
ATOM 1633 O O . GLY A 1 214 ? -3.612 -19.922 -3.585 1.00 96.19 214 GLY A O 1
ATOM 1634 N N . GLY A 1 215 ? -3.974 -17.770 -3.093 1.00 97.81 215 GLY A N 1
ATOM 1635 C CA . GLY A 1 215 ? -3.393 -17.251 -4.332 1.00 97.81 215 GLY A CA 1
ATOM 1636 C C . GLY A 1 215 ? -2.628 -15.937 -4.188 1.00 97.81 215 GLY A C 1
ATOM 1637 O O . GLY A 1 215 ? -2.714 -15.230 -3.194 1.00 97.81 215 GLY A O 1
ATOM 1638 N N . VAL A 1 216 ? -1.861 -15.597 -5.216 1.00 98.31 216 VAL A N 1
ATOM 1639 C CA . VAL A 1 216 ? -1.228 -14.280 -5.343 1.00 98.31 216 VAL A CA 1
ATOM 1640 C C . VAL A 1 216 ? -1.437 -13.795 -6.760 1.00 98.31 216 VAL A C 1
ATOM 1642 O O . VAL A 1 216 ? -1.078 -14.503 -7.700 1.00 98.31 216 VAL A O 1
ATOM 1645 N N . VAL A 1 217 ? -2.020 -12.612 -6.919 1.00 98.62 217 VAL A N 1
ATOM 1646 C CA . VAL A 1 217 ? -2.168 -11.964 -8.220 1.00 98.62 217 VAL A CA 1
ATOM 1647 C C . VAL A 1 217 ? -0.962 -11.053 -8.425 1.00 98.62 217 VAL A C 1
ATOM 1649 O O . VAL A 1 217 ? -0.827 -10.023 -7.769 1.00 98.62 217 VAL A O 1
ATOM 1652 N N . MET A 1 218 ? -0.053 -11.482 -9.294 1.00 98.50 218 MET A N 1
ATOM 1653 C CA . MET A 1 218 ? 1.229 -10.831 -9.553 1.00 98.50 218 MET A CA 1
ATOM 1654 C C . MET A 1 218 ? 1.151 -10.044 -10.870 1.00 98.50 218 MET A C 1
ATOM 1656 O O . MET A 1 218 ? 0.748 -10.630 -11.883 1.00 98.50 218 MET A O 1
ATOM 1660 N N . PRO A 1 219 ? 1.533 -8.756 -10.900 1.00 98.31 219 PRO A N 1
ATOM 1661 C CA . PRO A 1 219 ? 1.624 -8.020 -12.154 1.00 98.31 219 PRO A CA 1
ATOM 1662 C C . PRO A 1 219 ? 2.755 -8.578 -13.027 1.00 98.31 219 PRO A C 1
ATOM 1664 O O . PRO A 1 219 ? 3.763 -9.066 -12.518 1.00 98.31 219 PRO A O 1
ATOM 1667 N N . VAL A 1 220 ? 2.578 -8.514 -14.344 1.00 98.31 220 VAL A N 1
ATOM 1668 C CA . VAL A 1 220 ? 3.634 -8.764 -15.334 1.00 98.31 220 VAL A CA 1
ATOM 1669 C C . VAL A 1 220 ? 3.608 -7.705 -16.428 1.00 98.31 220 VAL A C 1
ATOM 1671 O O . VAL A 1 220 ? 2.549 -7.163 -16.759 1.00 98.31 220 VAL A O 1
ATOM 1674 N N . TYR A 1 221 ? 4.776 -7.442 -17.011 1.00 98.00 221 TYR A N 1
ATOM 1675 C CA . TYR A 1 221 ? 5.002 -6.319 -17.927 1.00 98.00 221 TYR A CA 1
ATOM 1676 C C . TYR A 1 221 ? 5.506 -6.748 -19.314 1.00 98.00 221 TYR A C 1
ATOM 1678 O O . TYR A 1 221 ? 5.650 -5.919 -20.212 1.00 98.00 221 TYR A O 1
ATOM 1686 N N . GLY A 1 222 ? 5.741 -8.046 -19.523 1.00 97.19 222 GLY A N 1
ATOM 1687 C CA . GLY A 1 222 ? 6.253 -8.602 -20.775 1.00 97.19 222 GLY A CA 1
ATOM 1688 C C . GLY A 1 222 ? 7.766 -8.446 -20.933 1.00 97.19 222 GLY A C 1
ATOM 1689 O O . GLY A 1 222 ? 8.236 -8.259 -22.054 1.00 97.19 222 GLY A O 1
ATOM 1690 N N . VAL A 1 223 ? 8.515 -8.504 -19.830 1.00 97.25 223 VAL A N 1
ATOM 1691 C CA . VAL A 1 223 ? 9.962 -8.229 -19.764 1.00 97.25 223 VAL A CA 1
ATOM 1692 C C . VAL A 1 223 ? 10.726 -9.357 -19.073 1.00 97.25 223 VAL A C 1
ATOM 1694 O O . VAL A 1 223 ? 10.138 -10.245 -18.455 1.00 97.25 223 VAL A O 1
ATOM 1697 N N . ALA A 1 224 ? 12.060 -9.341 -19.150 1.00 96.19 224 ALA A N 1
ATOM 1698 C CA . ALA A 1 224 ? 12.882 -10.410 -18.582 1.00 96.19 224 ALA A CA 1
ATOM 1699 C C . ALA A 1 224 ? 12.707 -10.554 -17.056 1.00 96.19 224 ALA A C 1
ATOM 1701 O O . ALA A 1 224 ? 12.701 -11.679 -16.539 1.00 96.19 224 ALA A O 1
ATOM 1702 N N . SER A 1 225 ? 12.503 -9.438 -16.341 1.00 97.19 225 SER A N 1
ATOM 1703 C CA . SER A 1 225 ? 12.314 -9.451 -14.886 1.00 97.19 225 SER A CA 1
ATOM 1704 C C . SER A 1 225 ? 11.052 -10.195 -14.435 1.00 97.19 225 SER A C 1
ATOM 1706 O O . SER A 1 225 ? 11.083 -10.769 -13.346 1.00 97.19 225 SER A O 1
ATOM 1708 N N . ASP A 1 226 ? 10.023 -10.343 -15.285 1.00 98.38 226 ASP A N 1
ATOM 1709 C CA . ASP A 1 226 ? 8.810 -11.118 -14.966 1.00 98.38 226 ASP A CA 1
ATOM 1710 C C . ASP A 1 226 ? 9.169 -12.546 -14.517 1.00 98.38 226 ASP A C 1
ATOM 1712 O O . ASP A 1 226 ? 8.591 -13.097 -13.580 1.00 98.38 226 ASP A O 1
ATOM 1716 N N . THR A 1 227 ? 10.159 -13.166 -15.172 1.00 98.12 227 THR A N 1
ATOM 1717 C CA . THR A 1 227 ? 10.567 -14.548 -14.872 1.00 98.12 227 THR A CA 1
ATOM 1718 C C . THR A 1 227 ? 11.314 -14.652 -13.546 1.00 98.12 227 THR A C 1
ATOM 1720 O O . THR A 1 227 ? 11.106 -15.612 -12.798 1.00 98.12 227 THR A O 1
ATOM 1723 N N . VAL A 1 228 ? 12.149 -13.659 -13.236 1.00 97.81 228 VAL A N 1
ATOM 1724 C CA . VAL A 1 228 ? 12.881 -13.586 -11.966 1.00 97.81 228 VAL A CA 1
ATOM 1725 C C . VAL A 1 228 ? 11.896 -13.401 -10.815 1.00 97.81 228 VAL A C 1
ATOM 1727 O O . VAL A 1 228 ? 11.901 -14.182 -9.861 1.00 97.81 228 VAL A O 1
ATOM 1730 N N . VAL A 1 229 ? 10.988 -12.433 -10.942 1.00 98.38 229 VAL A N 1
ATOM 1731 C CA . VAL A 1 229 ? 9.989 -12.119 -9.916 1.00 98.38 229 VAL A CA 1
ATOM 1732 C C . VAL A 1 229 ? 9.026 -13.283 -9.706 1.00 98.38 229 VAL A C 1
ATOM 1734 O O . VAL A 1 229 ? 8.786 -13.672 -8.564 1.00 98.38 229 VAL A O 1
ATOM 1737 N N . ARG A 1 230 ? 8.571 -13.944 -10.779 1.00 98.56 230 ARG A N 1
ATOM 1738 C CA . ARG A 1 230 ? 7.767 -15.175 -10.690 1.00 98.56 230 ARG A CA 1
ATOM 1739 C C . ARG A 1 230 ? 8.436 -16.238 -9.817 1.00 98.56 230 ARG A C 1
ATOM 1741 O O . ARG A 1 230 ? 7.764 -16.893 -9.019 1.00 98.56 230 ARG A O 1
ATOM 1748 N N . SER A 1 231 ? 9.747 -16.439 -9.967 1.00 98.44 231 SER A N 1
ATOM 1749 C CA . SER A 1 231 ? 10.502 -17.410 -9.165 1.00 98.44 231 SER A CA 1
ATOM 1750 C C . SER A 1 231 ? 10.556 -17.016 -7.687 1.00 98.44 231 SER A C 1
ATOM 1752 O O . SER A 1 231 ? 10.385 -17.871 -6.813 1.00 98.44 231 SER A O 1
ATOM 1754 N N . ILE A 1 232 ? 10.751 -15.725 -7.404 1.00 98.62 232 ILE A N 1
ATOM 1755 C CA . ILE A 1 232 ? 10.755 -15.182 -6.040 1.00 98.62 232 ILE A CA 1
ATOM 1756 C C . ILE A 1 232 ? 9.381 -15.387 -5.396 1.00 98.62 232 ILE A C 1
ATOM 1758 O O . ILE A 1 232 ? 9.299 -15.986 -4.328 1.00 98.62 232 ILE A O 1
ATOM 1762 N N . PHE A 1 233 ? 8.301 -15.002 -6.079 1.00 98.56 233 PHE A N 1
ATOM 1763 C CA . PHE A 1 233 ? 6.929 -15.151 -5.586 1.00 98.56 233 PHE A CA 1
ATOM 1764 C C . PHE A 1 233 ? 6.563 -16.614 -5.310 1.00 98.56 233 PHE A C 1
ATOM 1766 O O . PHE A 1 233 ? 6.008 -16.918 -4.259 1.00 98.56 233 PHE A O 1
ATOM 1773 N N . ARG A 1 234 ? 6.920 -17.549 -6.200 1.00 98.19 234 ARG A N 1
ATOM 1774 C CA . ARG A 1 234 ? 6.691 -18.990 -5.969 1.00 98.19 234 ARG A CA 1
ATOM 1775 C C . ARG A 1 234 ? 7.457 -19.528 -4.762 1.00 98.19 234 ARG A C 1
ATOM 1777 O O . ARG A 1 234 ? 6.955 -20.403 -4.068 1.00 98.19 234 ARG A O 1
ATOM 1784 N N . SER A 1 235 ? 8.658 -19.010 -4.516 1.00 98.12 235 SER A N 1
ATOM 1785 C CA . SER A 1 235 ? 9.465 -19.400 -3.354 1.00 98.12 235 SER A CA 1
ATOM 1786 C C . SER A 1 235 ? 8.929 -18.788 -2.059 1.00 98.12 235 SER A C 1
ATOM 1788 O O . SER A 1 235 ? 8.990 -19.413 -1.004 1.00 98.12 235 SER A O 1
ATOM 1790 N N . LEU A 1 236 ? 8.402 -17.565 -2.140 1.00 97.88 236 LEU A N 1
ATOM 1791 C CA . LEU A 1 236 ? 7.828 -16.827 -1.019 1.00 97.88 236 LEU A CA 1
ATOM 1792 C C . LEU A 1 236 ? 6.461 -17.382 -0.603 1.00 97.88 236 LEU A C 1
ATOM 1794 O O . LEU A 1 236 ? 6.126 -17.378 0.579 1.00 97.88 236 LEU A O 1
ATOM 1798 N N . PHE A 1 237 ? 5.695 -17.898 -1.566 1.00 97.69 237 PHE A N 1
ATOM 1799 C CA . PHE A 1 237 ? 4.342 -18.404 -1.365 1.00 97.69 237 PHE A CA 1
ATOM 1800 C C . PHE A 1 237 ? 4.180 -19.846 -1.872 1.00 97.69 237 PHE A C 1
ATOM 1802 O O . PHE A 1 237 ? 3.392 -20.085 -2.788 1.00 97.69 237 PHE A O 1
ATOM 1809 N N . PRO A 1 238 ? 4.885 -20.829 -1.281 1.00 97.06 238 PRO A N 1
ATOM 1810 C CA . PRO A 1 238 ? 4.901 -22.206 -1.785 1.00 97.06 238 PRO A CA 1
ATOM 1811 C C . PRO A 1 238 ? 3.524 -22.887 -1.751 1.00 97.06 238 PRO A C 1
ATOM 1813 O O . PRO A 1 238 ? 3.261 -23.786 -2.545 1.00 97.06 238 PRO A O 1
ATOM 1816 N N . GLU A 1 239 ? 2.639 -22.448 -0.855 1.00 97.00 239 GLU A N 1
ATOM 1817 C CA . GLU A 1 239 ? 1.281 -22.985 -0.697 1.00 97.00 239 GLU A CA 1
ATOM 1818 C C . GLU A 1 239 ? 0.222 -22.199 -1.484 1.00 97.00 239 GLU A C 1
ATOM 1820 O O . GLU A 1 239 ? -0.940 -22.602 -1.522 1.00 97.00 239 GLU A O 1
ATOM 1825 N N . ARG A 1 240 ? 0.594 -21.078 -2.122 1.00 97.94 240 ARG A N 1
ATOM 1826 C CA . ARG A 1 240 ? -0.342 -20.246 -2.890 1.00 97.94 240 ARG A CA 1
ATOM 1827 C C . ARG A 1 240 ? -0.118 -20.393 -4.385 1.00 97.94 240 ARG A C 1
ATOM 1829 O O . ARG A 1 240 ? 1.003 -20.472 -4.885 1.00 97.94 240 ARG A O 1
ATOM 1836 N N . ARG A 1 241 ? -1.211 -20.331 -5.141 1.00 98.25 241 ARG A N 1
ATOM 1837 C CA . ARG A 1 241 ? -1.154 -20.246 -6.600 1.00 98.25 241 ARG A CA 1
ATOM 1838 C C . ARG A 1 241 ? -0.770 -18.831 -7.031 1.00 98.25 241 ARG A C 1
ATOM 1840 O O . ARG A 1 241 ? -1.579 -17.913 -6.933 1.00 98.25 241 ARG A O 1
ATOM 1847 N N . VAL A 1 242 ? 0.425 -18.670 -7.590 1.00 98.44 242 VAL A N 1
ATOM 1848 C CA . VAL A 1 242 ? 0.830 -17.417 -8.247 1.00 98.44 242 VAL A CA 1
ATOM 1849 C C . VAL A 1 242 ? 0.139 -17.314 -9.610 1.00 98.44 242 VAL A C 1
ATOM 1851 O O . VAL A 1 242 ? 0.348 -18.161 -10.486 1.00 98.44 242 VAL A O 1
ATOM 1854 N N . ARG A 1 243 ? -0.705 -16.295 -9.786 1.00 98.31 243 ARG A N 1
ATOM 1855 C CA . ARG A 1 243 ? -1.400 -15.968 -11.031 1.00 98.31 243 ARG A CA 1
ATOM 1856 C C . ARG A 1 243 ? -0.890 -14.640 -11.567 1.00 98.31 243 ARG A C 1
ATOM 1858 O O . ARG A 1 243 ? -1.022 -13.607 -10.930 1.00 98.31 243 ARG A O 1
ATOM 1865 N N . GLU A 1 244 ? -0.341 -14.693 -12.766 1.00 98.50 244 GLU A N 1
ATOM 1866 C CA . GLU A 1 244 ? 0.246 -13.537 -13.432 1.00 98.50 244 GLU A CA 1
ATOM 1867 C C . GLU A 1 244 ? -0.801 -12.824 -14.277 1.00 98.50 244 GLU A C 1
ATOM 1869 O O . GLU A 1 244 ? -1.569 -13.477 -14.994 1.00 98.50 244 GLU A O 1
ATOM 1874 N N . VAL A 1 245 ? -0.827 -11.497 -14.192 1.00 98.38 245 VAL A N 1
ATOM 1875 C CA . VAL A 1 245 ? -1.755 -10.647 -14.938 1.00 98.38 245 VAL A CA 1
ATOM 1876 C C . VAL A 1 245 ? -0.966 -9.535 -15.603 1.00 98.38 245 VAL A C 1
ATOM 1878 O O . VAL A 1 245 ? -0.200 -8.832 -14.954 1.00 98.38 245 VAL A O 1
ATOM 1881 N N . ARG A 1 246 ? -1.148 -9.387 -16.915 1.00 97.88 246 ARG A N 1
ATOM 1882 C CA . ARG A 1 246 ? -0.557 -8.288 -17.671 1.00 97.88 246 ARG A CA 1
ATOM 1883 C C . ARG A 1 246 ? -1.347 -7.009 -17.400 1.00 97.88 246 ARG A C 1
ATOM 1885 O O . ARG A 1 246 ? -2.555 -7.004 -17.625 1.00 97.88 246 ARG A O 1
ATOM 1892 N N . ILE A 1 247 ? -0.679 -5.963 -16.911 1.00 97.38 247 ILE A N 1
ATOM 1893 C CA . ILE A 1 247 ? -1.349 -4.775 -16.353 1.00 97.38 247 ILE A CA 1
ATOM 1894 C C . ILE A 1 247 ? -1.047 -3.460 -17.076 1.00 97.38 247 ILE A C 1
ATOM 1896 O O . ILE A 1 247 ? -1.299 -2.410 -16.502 1.00 97.38 247 ILE A O 1
ATOM 1900 N N . ASP A 1 248 ? -0.549 -3.460 -18.317 1.00 96.19 248 ASP A N 1
ATOM 1901 C CA . ASP A 1 248 ? -0.154 -2.230 -19.032 1.00 96.19 248 ASP A CA 1
ATOM 1902 C C . ASP A 1 248 ? -1.252 -1.143 -19.002 1.00 96.19 248 ASP A C 1
ATOM 1904 O O . ASP A 1 248 ? -0.954 0.040 -18.840 1.00 96.19 248 ASP A O 1
ATOM 1908 N N . SER A 1 249 ? -2.525 -1.550 -19.107 1.00 94.88 249 SER A N 1
ATOM 1909 C CA . SER A 1 249 ? -3.694 -0.659 -19.073 1.00 94.88 249 SER A CA 1
ATOM 1910 C C . SER A 1 249 ? -4.032 -0.092 -17.690 1.00 94.88 249 SER A C 1
ATOM 1912 O O . SER A 1 249 ? -4.693 0.935 -17.627 1.00 94.88 249 SER A O 1
ATOM 1914 N N . ILE A 1 250 ? -3.599 -0.740 -16.606 1.00 96.62 250 ILE A N 1
ATOM 1915 C CA . ILE A 1 250 ? -3.742 -0.237 -15.228 1.00 96.62 250 ILE A CA 1
ATOM 1916 C C . ILE A 1 250 ? -2.508 0.597 -14.874 1.00 96.62 250 ILE A C 1
ATOM 1918 O O . ILE A 1 250 ? -2.630 1.727 -14.414 1.00 96.62 250 ILE A O 1
ATOM 1922 N N . ALA A 1 251 ? -1.321 0.071 -15.188 1.00 96.94 251 ALA A N 1
ATOM 1923 C CA . ALA A 1 251 ? -0.029 0.681 -14.904 1.00 96.94 251 ALA A CA 1
ATOM 1924 C C . ALA A 1 251 ? 0.089 2.096 -15.465 1.00 96.94 251 ALA A C 1
ATOM 1926 O O . ALA A 1 251 ? 0.628 2.964 -14.789 1.00 96.94 251 ALA A O 1
ATOM 1927 N N . ILE A 1 252 ? -0.445 2.362 -16.664 1.00 96.25 252 ILE A N 1
ATOM 1928 C CA . ILE A 1 252 ? -0.435 3.708 -17.257 1.00 96.25 252 ILE A CA 1
ATOM 1929 C C . ILE A 1 252 ? -1.195 4.754 -16.422 1.00 96.25 252 ILE A C 1
ATOM 1931 O O . ILE A 1 252 ? -0.909 5.943 -16.554 1.00 96.25 252 ILE A O 1
ATOM 1935 N N . GLY A 1 253 ? -2.128 4.312 -15.573 1.00 95.06 253 GLY A N 1
ATOM 1936 C CA . GLY A 1 253 ? -2.933 5.154 -14.695 1.00 95.06 253 GLY A CA 1
ATOM 1937 C C . GLY A 1 253 ? -2.249 5.574 -13.394 1.00 95.06 253 GLY A C 1
ATOM 1938 O O . GLY A 1 253 ? -2.792 6.441 -12.727 1.00 95.06 253 GLY A O 1
ATOM 1939 N N . GLY A 1 254 ? -1.082 5.017 -13.041 1.00 95.25 254 GLY A N 1
ATOM 1940 C CA . GLY A 1 254 ? -0.363 5.386 -11.809 1.00 95.25 254 GLY A CA 1
ATOM 1941 C C . GLY A 1 254 ? -0.145 4.252 -10.807 1.00 95.25 254 GLY A C 1
ATOM 1942 O O . GLY A 1 254 ? 0.680 4.392 -9.914 1.00 95.25 254 GLY A O 1
ATOM 1943 N N . GLY A 1 255 ? -0.820 3.109 -10.958 1.00 96.38 255 GLY A N 1
ATOM 1944 C CA . GLY A 1 255 ? -0.813 2.037 -9.953 1.00 96.38 255 GLY A CA 1
ATOM 1945 C C . GLY A 1 255 ? -0.781 0.626 -10.536 1.00 96.38 255 GLY A C 1
ATOM 1946 O O . GLY A 1 255 ? -0.757 0.431 -11.750 1.00 96.38 255 GLY A O 1
ATOM 1947 N N . GLY A 1 256 ? -0.764 -0.379 -9.664 1.00 97.31 256 GLY A N 1
ATOM 1948 C CA . GLY A 1 256 ? -0.775 -1.793 -10.043 1.00 97.31 256 GLY A CA 1
ATOM 1949 C C . GLY A 1 256 ? -2.040 -2.522 -9.588 1.00 97.31 256 GLY A C 1
ATOM 1950 O O . GLY A 1 256 ? -3.123 -1.947 -9.482 1.00 97.31 256 GLY A O 1
ATOM 1951 N N . ILE A 1 257 ? -1.912 -3.826 -9.335 1.00 98.44 257 ILE A N 1
ATOM 1952 C CA . ILE A 1 257 ? -3.043 -4.680 -8.936 1.00 98.44 257 ILE A CA 1
ATOM 1953 C C . ILE A 1 257 ? -3.499 -4.346 -7.515 1.00 98.44 257 ILE A C 1
ATOM 1955 O O . ILE A 1 257 ? -4.697 -4.361 -7.223 1.00 98.44 257 ILE A O 1
ATOM 1959 N N . HIS A 1 258 ? -2.552 -4.045 -6.626 1.00 98.62 258 HIS A N 1
ATOM 1960 C CA . HIS A 1 258 ? -2.856 -3.731 -5.237 1.00 98.62 258 HIS A CA 1
ATOM 1961 C C . HIS A 1 258 ? -3.688 -2.449 -5.119 1.00 98.62 258 HIS A C 1
ATOM 1963 O O . HIS A 1 258 ? -4.632 -2.440 -4.335 1.00 98.62 258 HIS A O 1
ATOM 1969 N N . CYS A 1 259 ? -3.414 -1.436 -5.952 1.00 98.50 259 CYS A N 1
ATOM 1970 C CA . CYS A 1 259 ? -4.109 -0.142 -5.947 1.00 98.50 259 CYS A CA 1
ATOM 1971 C C . CYS A 1 259 ? -5.599 -0.226 -6.351 1.00 98.50 259 CYS A C 1
ATOM 1973 O O . CYS A 1 259 ? -6.413 0.598 -5.938 1.00 98.50 259 CYS A O 1
ATOM 1975 N N . ILE A 1 260 ? -5.991 -1.227 -7.146 1.00 98.38 260 ILE A N 1
ATOM 1976 C CA . ILE A 1 260 ? -7.382 -1.389 -7.619 1.00 98.38 260 ILE A CA 1
ATOM 1977 C C . ILE A 1 260 ? -8.181 -2.424 -6.813 1.00 98.38 260 ILE A C 1
ATOM 1979 O O . ILE A 1 260 ? -9.284 -2.805 -7.201 1.00 98.38 260 ILE A O 1
ATOM 1983 N N . THR A 1 261 ? -7.629 -2.924 -5.705 1.00 98.50 261 THR A N 1
ATOM 1984 C CA . THR A 1 261 ? -8.242 -3.979 -4.886 1.00 98.50 261 THR A CA 1
ATOM 1985 C C . THR A 1 261 ? -8.285 -3.589 -3.414 1.00 98.50 261 THR A C 1
ATOM 1987 O O . THR A 1 261 ? -7.375 -2.943 -2.912 1.00 98.50 261 THR A O 1
A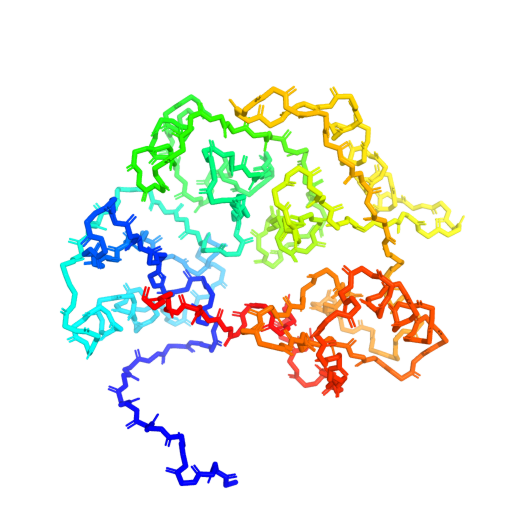TOM 1990 N N . GLN A 1 262 ? -9.317 -4.037 -2.697 1.00 98.44 262 GLN A N 1
ATOM 1991 C CA . GLN A 1 262 ? -9.434 -3.894 -1.246 1.00 98.44 262 GLN A CA 1
ATOM 1992 C C . GLN A 1 262 ? -10.004 -5.193 -0.670 1.00 98.44 262 GLN A C 1
ATOM 1994 O O . GLN A 1 262 ? -11.068 -5.646 -1.082 1.00 98.44 262 GLN A O 1
ATOM 1999 N N . GLN A 1 263 ? -9.276 -5.833 0.244 1.00 97.62 263 GLN A N 1
ATOM 2000 C CA . GLN A 1 263 ? -9.694 -7.093 0.859 1.00 97.62 263 GLN A CA 1
ATOM 2001 C C . GLN A 1 263 ? -10.657 -6.865 2.026 1.00 97.62 263 GLN A C 1
ATOM 2003 O O . GLN A 1 263 ? -10.377 -6.060 2.912 1.00 97.62 263 GLN A O 1
ATOM 2008 N N . GLU A 1 264 ? -11.734 -7.645 2.067 1.00 97.19 264 GLU A N 1
ATOM 2009 C CA . GLU A 1 264 ? -12.557 -7.848 3.258 1.00 97.19 264 GLU A CA 1
ATOM 2010 C C . GLU A 1 264 ? -12.149 -9.188 3.898 1.00 97.19 264 GLU A C 1
ATOM 2012 O O . GLU A 1 264 ? -12.303 -10.240 3.272 1.00 97.19 264 GLU A O 1
ATOM 2017 N N . PRO A 1 265 ? -11.560 -9.186 5.103 1.00 94.38 265 PRO A N 1
ATOM 2018 C CA . PRO A 1 265 ? -11.161 -10.412 5.773 1.00 94.38 265 PRO A CA 1
ATOM 2019 C C . PRO A 1 265 ? -12.385 -11.178 6.315 1.00 94.38 265 PRO A C 1
ATOM 2021 O O . PRO A 1 265 ? -13.433 -10.588 6.597 1.00 94.38 265 PRO A O 1
ATOM 2024 N N . ALA A 1 266 ? -12.237 -12.503 6.428 1.00 88.56 266 ALA A N 1
ATOM 2025 C CA . ALA A 1 266 ? -13.298 -13.434 6.828 1.00 88.56 266 ALA A CA 1
ATOM 2026 C C . ALA A 1 266 ? -13.679 -13.327 8.311 1.00 88.56 266 ALA A C 1
ATOM 2028 O O . ALA A 1 266 ? -12.761 -13.173 9.148 1.00 88.56 266 ALA A O 1
#

Radius of gyration: 17.62 Å; chains: 1; bounding box: 46×44×42 Å

Secondary structure (DSSP, 8-state):
---TT--------SS--HHHHS-EEEE-TTS-EEEEEEE--HHHHTSS--HHHHHHHHHHHHHTT-EEEEEEEE--GGG-EE-SSSEEEEETTTTT-TTT-TT--HHHHHHHHHHHHT-SEEEEE---TT-TTTSS-GGGTEEEEETTEEEEEE--SS--HHHHHHHHHHHHHTT-B-TTSPBPEEEEEE--TT-S---TT----SSS-EEETTEEEEEE-SSTHHHHHHHHHHHH-TTSEEEEEE-HHHHTTT--TGGG------

Sequence (266 aa):
MLDDDINIVQADIDDSWARDAGPCFLINPNGKRAGTRFRFNAWGGKYHPHQGDAAFSGAVCETADVKSFTSNLVAEGGGVSVDGEGTIITTETCFPNINRNPGWTKVAIETELKEMLGGDKVIWLPGNPLEDETDGHVDGIAVFVAPGVVLMESPGAEPSEWNDYIRKNLDAMEGQTDARGRRIRIVTVPEAVEAPSQHPKFCRSYVNSYLVNGGVVMPVYGVASDTVVRSIFRSLFPERRVREVRIDSIAIGGGGIHCITQQEPA

Foldseek 3Di:
DDDPVDDDDDFDFPDQQCQFLAWAWDADPVRAIETEQEQECQQLVPDPDGVRSRCHNVSVRVVVVHHYDYAPWHTTNQQWADQNPAEIEGEPQARPPCSTDNPDDPVNSVVRCCVRHVHDYYQYFNAACLQPNNRGGCLQAWHDPHRLEIEGEAADPDDDPRNVSSVSRVVSLPQDAGPVRHRRHYDYAYFQPVQPDPQSLQRRGQSQWDDDDQAIETEDRPDPSRVVVVVSVCVSRVRHHYHYDHQRVPRSVRGDPNRSDDDDDD